Protein AF-A0A4R2ZS84-F1 (afdb_monomer)

Mean predicted aligned error: 4.35 Å

Secondary structure (DSSP, 8-state):
--HHHHHHHHHHTTEEEEEEEEEEEEE-TT----HHHHHHHHHHHHH--SEEEEETTEEEEE-HHHHEEEEE-TT--EEEEEE---HHHHHHHHHH--SEEEEEEEES--HHHHTTSPP-EEEEEEEEEEETTS-EEEEEEEEEETTHHHHHHHHHHHHHHHHHHTSSSSPPPSS-----

Nearest PDB structures (foldseek):
  8h4z-assembly2_D  TM=7.057E-01  e=2.540E-06  Helicobacter pylori NCTC 11637 = CCUG 17874 = ATCC 43504 = JCM 12093
  4ina-assembly1_A  TM=7.120E-01  e=9.378E-06  Wolinella succinogenes
  8h4z-assembly1_B  TM=6.638E-01  e=4.446E-06  Helicobacter pylori NCTC 11637 = CCUG 17874 = ATCC 43504 = JCM 12093
  8h4z-assembly1_A  TM=6.906E-01  e=9.378E-06  Helicobacter pylori NCTC 11637 = CCUG 17874 = ATCC 43504 = JCM 12093
  8deb-assembly1_A  TM=6.558E-01  e=8.281E-06  Bacteroides fragilis

Radius of gyration: 16.7 Å; Cα contacts (8 Å, |Δi|>4): 361; chains: 1; bounding box: 46×46×43 Å

Solvent-accessible surface area (backbone atoms only — not comparable to full-atom values): 9621 Å² total; per-residue (Å²): 111,37,49,66,52,44,52,49,56,59,64,45,67,66,39,67,43,47,47,34,40,41,36,40,37,41,37,13,71,92,56,53,77,54,71,70,45,47,53,50,51,53,50,45,51,71,75,56,54,44,14,48,30,35,49,89,65,42,83,42,71,29,46,60,81,73,22,53,50,68,47,62,50,92,77,57,51,79,40,74,29,32,40,35,69,52,70,54,40,59,52,49,28,68,75,60,63,26,25,26,20,39,34,31,39,29,76,43,86,23,59,46,36,77,74,75,43,65,56,24,24,41,39,35,39,38,39,32,33,27,25,81,84,75,41,86,39,74,51,78,49,73,49,74,33,80,69,14,55,67,47,43,31,50,53,27,48,51,54,50,52,36,46,49,70,25,75,82,49,80,54,55,75,94,80,90,76,70,81,114

Structure (mmCIF, N/CA/C/O backbone):
data_AF-A0A4R2ZS84-F1
#
_entry.id   AF-A0A4R2ZS84-F1
#
loop_
_atom_site.group_PDB
_atom_site.id
_atom_site.type_symbol
_atom_site.label_atom_id
_atom_site.label_alt_id
_atom_site.label_comp_id
_atom_site.label_asym_id
_atom_site.label_entity_id
_atom_site.label_seq_id
_atom_site.pdbx_PDB_ins_code
_atom_site.Cartn_x
_atom_site.Cartn_y
_atom_site.Cartn_z
_atom_site.occupancy
_atom_site.B_iso_or_equiv
_atom_site.auth_seq_id
_atom_site.auth_comp_id
_atom_site.auth_asym_id
_atom_site.auth_atom_id
_atom_site.pdbx_PDB_model_num
ATOM 1 N N . MET A 1 1 ? 7.133 4.319 -0.071 1.00 58.34 1 MET A N 1
ATOM 2 C CA . MET A 1 1 ? 6.627 4.418 1.320 1.00 58.34 1 MET A CA 1
ATOM 3 C C . MET A 1 1 ? 5.964 5.778 1.495 1.00 58.34 1 MET A C 1
ATOM 5 O O . MET A 1 1 ? 6.530 6.755 1.024 1.00 58.34 1 MET A O 1
ATOM 9 N N . GLY A 1 2 ? 4.756 5.835 2.066 1.00 72.12 2 GLY A N 1
ATOM 10 C CA . GLY A 1 2 ? 3.942 7.056 2.204 1.00 72.12 2 GLY A CA 1
ATOM 11 C C . GLY A 1 2 ? 2.737 7.087 1.261 1.00 72.12 2 GLY A C 1
ATOM 12 O O . GLY A 1 2 ? 1.606 6.971 1.721 1.00 72.12 2 GLY A O 1
ATOM 13 N N . ALA A 1 3 ? 2.975 7.140 -0.054 1.00 84.19 3 ALA A N 1
ATOM 14 C CA . ALA A 1 3 ? 1.911 7.277 -1.059 1.00 84.19 3 ALA A CA 1
ATOM 15 C C . ALA A 1 3 ? 0.805 6.206 -0.953 1.00 84.19 3 ALA A C 1
ATOM 17 O O . ALA A 1 3 ? -0.374 6.536 -1.033 1.00 84.19 3 ALA A O 1
ATOM 18 N N . THR A 1 4 ? 1.171 4.942 -0.712 1.00 91.00 4 THR A N 1
ATOM 19 C CA . THR A 1 4 ? 0.217 3.839 -0.512 1.00 91.00 4 THR A CA 1
ATOM 20 C C . THR A 1 4 ? -0.693 4.071 0.688 1.00 91.00 4 THR A C 1
ATOM 22 O O . THR A 1 4 ? -1.916 4.039 0.563 1.00 91.00 4 THR A O 1
ATOM 25 N N . THR A 1 5 ? -0.092 4.295 1.859 1.00 92.44 5 THR A N 1
ATOM 26 C CA . THR A 1 5 ? -0.824 4.426 3.118 1.00 92.44 5 THR A CA 1
ATOM 27 C C . THR A 1 5 ? -1.693 5.679 3.108 1.00 92.44 5 THR A C 1
ATOM 29 O O . THR A 1 5 ? -2.886 5.577 3.372 1.00 92.44 5 THR A O 1
ATOM 32 N N . VAL A 1 6 ? -1.148 6.830 2.703 1.00 92.94 6 VAL A N 1
ATOM 33 C CA . VAL A 1 6 ? -1.906 8.090 2.625 1.00 92.94 6 VAL A CA 1
ATOM 34 C C . VAL A 1 6 ? -3.081 7.967 1.656 1.00 92.94 6 VAL A C 1
ATOM 36 O O . VAL A 1 6 ? -4.201 8.320 2.012 1.00 92.94 6 VAL A O 1
ATOM 39 N N . ALA A 1 7 ? -2.876 7.401 0.461 1.00 94.75 7 ALA A N 1
ATOM 40 C CA . ALA A 1 7 ? -3.972 7.204 -0.488 1.00 94.75 7 ALA A CA 1
ATOM 41 C C . ALA A 1 7 ? -5.035 6.228 0.039 1.00 94.75 7 ALA A C 1
ATOM 43 O O . ALA A 1 7 ? -6.228 6.437 -0.182 1.00 94.75 7 ALA A O 1
ATOM 44 N N . THR A 1 8 ? -4.624 5.183 0.764 1.00 97.00 8 THR A N 1
ATOM 45 C CA . THR A 1 8 ? -5.557 4.242 1.400 1.00 97.00 8 THR A CA 1
ATOM 46 C C . THR A 1 8 ? -6.388 4.934 2.471 1.00 97.00 8 THR A C 1
ATOM 48 O O . THR A 1 8 ? -7.605 4.766 2.484 1.00 97.00 8 THR A O 1
ATOM 51 N N . LEU A 1 9 ? -5.764 5.748 3.326 1.00 96.62 9 LEU A N 1
ATOM 52 C CA . LEU A 1 9 ? -6.453 6.521 4.360 1.00 96.62 9 LEU A CA 1
ATOM 53 C C . LEU A 1 9 ? -7.368 7.599 3.767 1.00 96.62 9 LEU A C 1
ATOM 55 O O . LEU A 1 9 ? -8.445 7.850 4.301 1.00 96.62 9 LEU A O 1
ATOM 59 N N . GLU A 1 10 ? -7.008 8.189 2.629 1.00 96.38 10 GLU A N 1
ATOM 60 C CA . GLU A 1 10 ? -7.908 9.092 1.909 1.00 96.38 10 GLU A CA 1
ATOM 61 C C . GLU A 1 10 ? -9.156 8.348 1.414 1.00 96.38 10 GLU A C 1
ATOM 63 O O . GLU A 1 10 ? -10.283 8.783 1.654 1.00 96.38 10 GLU A O 1
ATOM 68 N N . CYS A 1 11 ? -8.973 7.180 0.792 1.00 97.62 11 CYS A N 1
ATOM 69 C CA . CYS A 1 11 ? -10.082 6.335 0.339 1.00 97.62 11 CYS A CA 1
ATOM 70 C C . CYS A 1 11 ? -10.931 5.818 1.515 1.00 97.62 11 CYS A C 1
ATOM 72 O O . CYS A 1 11 ? -12.143 5.634 1.378 1.00 97.62 11 CYS A O 1
ATOM 74 N N . ALA A 1 12 ? -10.311 5.622 2.680 1.00 97.56 12 ALA A N 1
ATOM 75 C CA . ALA A 1 12 ? -10.958 5.158 3.899 1.00 97.56 12 ALA A CA 1
ATOM 76 C C . ALA A 1 12 ? -12.010 6.137 4.444 1.00 97.56 12 ALA A C 1
ATOM 78 O O . ALA A 1 12 ? -12.964 5.699 5.084 1.00 97.56 12 ALA A O 1
ATOM 79 N N . LYS A 1 13 ? -11.913 7.440 4.145 1.00 97.31 13 LYS A N 1
ATOM 80 C CA . LYS A 1 13 ? -12.852 8.467 4.642 1.00 97.31 13 LYS A CA 1
ATOM 81 C C . LYS A 1 13 ? -14.309 8.236 4.226 1.00 97.31 13 LYS A C 1
ATOM 83 O O . LYS A 1 13 ? -15.221 8.726 4.890 1.00 97.31 13 LYS A O 1
ATOM 88 N N . ALA A 1 14 ? -14.550 7.491 3.145 1.00 97.25 14 ALA A N 1
ATOM 89 C CA . ALA A 1 14 ? -15.899 7.133 2.697 1.00 97.25 14 ALA A CA 1
ATOM 90 C C . ALA A 1 14 ? -16.610 6.117 3.620 1.00 97.25 14 ALA A C 1
ATOM 92 O O . ALA A 1 14 ? -17.822 5.913 3.501 1.00 97.25 14 ALA A O 1
ATOM 93 N N . PHE A 1 15 ? -15.868 5.478 4.525 1.00 98.44 15 PHE A N 1
ATOM 94 C CA . PHE A 1 15 ? -16.341 4.410 5.394 1.00 98.44 15 PHE A CA 1
ATOM 95 C C . PHE A 1 15 ? -16.533 4.924 6.824 1.00 98.44 15 PHE A C 1
ATOM 97 O O . PHE A 1 15 ? -15.711 5.673 7.346 1.00 98.44 15 PHE A O 1
ATOM 104 N N . SER A 1 16 ? -17.608 4.486 7.477 1.00 98.06 16 SER A N 1
ATOM 105 C CA . SER A 1 16 ? -17.787 4.641 8.927 1.00 98.06 16 SER A CA 1
ATOM 106 C C . SER A 1 16 ? -17.032 3.565 9.707 1.00 98.06 16 SER A C 1
ATOM 108 O O . SER A 1 16 ? -16.597 3.794 10.833 1.00 98.06 16 SER A O 1
ATOM 110 N N . ARG A 1 17 ? -16.856 2.389 9.095 1.00 98.12 17 ARG A N 1
ATOM 111 C CA . ARG A 1 17 ? -16.026 1.286 9.584 1.00 98.12 17 ARG A CA 1
ATOM 112 C C . ARG A 1 17 ? -15.420 0.549 8.401 1.00 98.12 17 ARG A C 1
ATOM 114 O O . ARG A 1 17 ? -16.130 0.226 7.449 1.00 98.12 17 ARG A O 1
ATOM 121 N N . ILE A 1 18 ? -14.138 0.218 8.491 1.00 98.38 18 ILE A N 1
ATOM 122 C CA . ILE A 1 18 ? -13.462 -0.641 7.517 1.00 98.38 18 ILE A CA 1
ATOM 123 C C . ILE A 1 18 ? -13.233 -2.005 8.145 1.00 98.38 18 ILE A C 1
ATOM 125 O O . ILE A 1 18 ? -12.697 -2.115 9.243 1.00 98.38 18 ILE A O 1
ATOM 129 N N . ASP A 1 19 ? -13.625 -3.053 7.429 1.00 98.38 19 ASP A N 1
ATOM 130 C CA . ASP A 1 19 ? -13.399 -4.429 7.861 1.00 98.38 19 ASP A CA 1
ATOM 131 C C . ASP A 1 19 ? -12.210 -5.056 7.122 1.00 98.38 19 ASP A C 1
ATOM 133 O O . ASP A 1 19 ? -11.561 -5.964 7.648 1.00 98.38 19 ASP A O 1
ATOM 137 N N . THR A 1 20 ? -11.948 -4.615 5.887 1.00 98.69 20 THR A N 1
ATOM 138 C CA . THR A 1 20 ? -10.936 -5.198 5.003 1.00 98.69 20 THR A CA 1
ATOM 139 C C . THR A 1 20 ? -10.213 -4.140 4.181 1.00 98.69 20 THR A C 1
ATOM 141 O O . THR A 1 20 ? -10.853 -3.278 3.580 1.00 98.69 20 THR A O 1
ATOM 144 N N . ILE A 1 21 ? -8.889 -4.261 4.123 1.00 98.69 21 ILE A N 1
ATOM 145 C CA . ILE A 1 21 ? -7.987 -3.498 3.263 1.00 98.69 21 ILE A CA 1
ATOM 146 C C . ILE A 1 21 ? -7.068 -4.497 2.557 1.00 98.69 21 ILE A C 1
ATOM 148 O O . ILE A 1 21 ? -6.296 -5.206 3.204 1.00 98.69 21 ILE A O 1
ATOM 152 N N . VAL A 1 22 ? -7.133 -4.540 1.231 1.00 98.44 22 VAL A N 1
ATOM 153 C CA . VAL A 1 22 ? -6.202 -5.301 0.394 1.00 98.44 22 VAL A CA 1
ATOM 154 C C . VAL A 1 22 ? -5.462 -4.320 -0.500 1.00 98.44 22 VAL A C 1
ATOM 156 O O . VAL A 1 22 ? -6.068 -3.587 -1.282 1.00 98.44 22 VAL A O 1
ATOM 159 N N . ILE A 1 23 ? -4.139 -4.307 -0.378 1.00 98.19 23 ILE A N 1
ATOM 160 C CA . ILE A 1 23 ? -3.258 -3.526 -1.242 1.00 98.19 23 ILE A CA 1
ATOM 161 C C . ILE A 1 23 ? -2.579 -4.479 -2.208 1.00 98.19 23 ILE A C 1
ATOM 163 O O . ILE A 1 23 ? -1.947 -5.442 -1.781 1.00 98.19 23 ILE A O 1
ATOM 167 N N . ASN A 1 24 ? -2.662 -4.191 -3.501 1.00 97.69 24 ASN A N 1
ATOM 168 C CA . ASN A 1 24 ? -1.974 -4.959 -4.527 1.00 97.69 24 ASN A CA 1
ATOM 169 C C . ASN A 1 24 ? -1.058 -4.041 -5.339 1.00 97.69 24 ASN A C 1
ATOM 171 O O . ASN A 1 24 ? -1.536 -3.170 -6.065 1.00 97.69 24 ASN A O 1
ATOM 175 N N . ALA A 1 25 ? 0.252 -4.234 -5.219 1.00 95.56 25 ALA A N 1
ATOM 176 C CA . ALA A 1 25 ? 1.244 -3.496 -5.986 1.00 95.56 25 ALA A CA 1
ATOM 177 C C . ALA A 1 25 ? 1.679 -4.298 -7.220 1.00 95.56 25 ALA A C 1
ATOM 179 O O . ALA A 1 25 ? 2.166 -5.422 -7.099 1.00 95.56 25 ALA A O 1
ATOM 180 N N . LEU A 1 26 ? 1.530 -3.710 -8.405 1.00 95.06 26 LEU A N 1
ATOM 181 C CA . LEU A 1 26 ? 2.154 -4.177 -9.638 1.00 95.06 26 LEU A CA 1
ATOM 182 C C . LEU A 1 26 ? 3.365 -3.293 -9.926 1.00 95.06 26 LEU A C 1
ATOM 184 O O . LEU A 1 26 ? 3.210 -2.111 -10.241 1.00 95.06 26 LEU A O 1
ATOM 188 N N . VAL A 1 27 ? 4.553 -3.878 -9.830 1.00 92.25 27 VAL A N 1
ATOM 189 C CA . VAL A 1 27 ? 5.809 -3.245 -10.231 1.00 92.25 27 VAL A CA 1
ATOM 190 C C . VAL A 1 27 ? 6.149 -3.720 -11.635 1.00 92.25 27 VAL A C 1
ATOM 192 O O . VAL A 1 27 ? 6.173 -4.921 -11.910 1.00 92.25 27 VAL A O 1
ATOM 195 N N . ASP A 1 28 ? 6.391 -2.779 -12.537 1.00 93.62 28 ASP A N 1
ATOM 196 C CA . ASP A 1 28 ? 6.815 -3.120 -13.886 1.00 93.62 28 ASP A CA 1
ATOM 197 C C . ASP A 1 28 ? 8.215 -3.751 -13.883 1.00 93.62 28 ASP A C 1
ATOM 199 O O . ASP A 1 28 ? 9.089 -3.359 -13.113 1.00 93.62 28 ASP A O 1
ATOM 203 N N . GLU A 1 29 ? 8.446 -4.745 -14.740 1.00 90.56 29 GLU A N 1
ATOM 204 C CA . GLU A 1 29 ? 9.737 -5.454 -14.810 1.00 90.56 29 GLU A CA 1
ATOM 205 C C . GLU A 1 29 ? 10.907 -4.525 -15.166 1.00 90.56 29 GLU A C 1
ATOM 207 O O . GLU A 1 29 ? 12.044 -4.773 -14.773 1.00 90.56 29 GLU A O 1
ATOM 212 N N . GLU A 1 30 ? 10.636 -3.426 -15.875 1.00 90.31 30 GLU A N 1
ATOM 213 C CA . GLU A 1 30 ? 11.631 -2.402 -16.199 1.00 90.31 30 GLU A CA 1
ATOM 214 C C . GLU A 1 30 ? 11.758 -1.349 -15.074 1.00 90.31 30 GLU A C 1
ATOM 216 O O . GLU A 1 30 ? 12.503 -0.371 -15.192 1.00 90.31 30 GLU A O 1
ATOM 221 N N . ASP A 1 31 ? 11.049 -1.529 -13.954 1.00 84.06 31 ASP A N 1
ATOM 222 C CA . ASP A 1 31 ? 10.973 -0.632 -12.793 1.00 84.06 31 ASP A CA 1
ATOM 223 C C . ASP A 1 31 ? 11.653 -1.161 -11.523 1.00 84.06 31 ASP A C 1
ATOM 225 O O . ASP A 1 31 ? 11.307 -0.783 -10.408 1.00 84.06 31 ASP A O 1
ATOM 229 N N . GLY A 1 32 ? 12.682 -1.996 -11.679 1.00 69.88 32 GLY A N 1
ATOM 230 C CA . GLY A 1 32 ? 13.354 -2.689 -10.571 1.00 69.88 32 GLY A CA 1
ATOM 231 C C . GLY A 1 32 ? 14.230 -1.847 -9.627 1.00 69.88 32 GLY A C 1
ATOM 232 O O . GLY A 1 32 ? 14.959 -2.426 -8.834 1.00 69.88 32 GLY A O 1
ATOM 233 N N . GLY A 1 33 ? 14.228 -0.509 -9.699 1.00 72.00 33 GLY A N 1
ATOM 234 C CA . GLY A 1 33 ? 14.944 0.345 -8.730 1.00 72.00 33 GLY A CA 1
ATOM 235 C C . GLY A 1 33 ? 16.484 0.258 -8.735 1.00 72.00 33 GLY A C 1
ATOM 236 O O . GLY A 1 33 ? 17.131 0.812 -7.849 1.00 72.00 33 GLY A O 1
ATOM 237 N N . GLY A 1 34 ? 17.083 -0.391 -9.740 1.00 76.44 34 GLY A N 1
ATOM 238 C CA . GLY A 1 34 ? 18.534 -0.547 -9.889 1.00 76.44 34 GLY A CA 1
ATOM 239 C C . GLY A 1 34 ? 19.127 -1.750 -9.129 1.00 76.44 34 GLY A C 1
ATOM 240 O O . GLY A 1 34 ? 18.410 -2.466 -8.433 1.00 76.44 34 GLY A O 1
ATOM 241 N N . PRO A 1 35 ? 20.447 -1.999 -9.249 1.00 74.75 35 PRO A N 1
ATOM 242 C CA . PRO A 1 35 ? 21.071 -3.245 -8.783 1.00 74.75 35 PRO A CA 1
ATOM 243 C C . PRO A 1 35 ? 20.943 -3.497 -7.275 1.00 74.75 35 PRO A C 1
ATOM 245 O O . PRO A 1 35 ? 20.706 -4.626 -6.860 1.00 74.75 35 PRO A O 1
ATOM 248 N N . ALA A 1 36 ? 21.047 -2.444 -6.460 1.00 79.19 36 ALA A N 1
ATOM 249 C CA . ALA A 1 36 ? 20.938 -2.561 -5.006 1.00 79.19 36 ALA A CA 1
ATOM 250 C C . ALA A 1 36 ? 19.527 -2.971 -4.556 1.00 79.19 36 ALA A C 1
ATOM 252 O O . ALA A 1 36 ? 19.379 -3.759 -3.626 1.00 79.19 36 ALA A O 1
ATOM 253 N N . VAL A 1 37 ? 18.489 -2.466 -5.233 1.00 77.50 37 VAL A N 1
ATOM 254 C CA . VAL A 1 37 ? 17.097 -2.836 -4.946 1.00 77.50 37 VAL A CA 1
ATOM 255 C C . VAL A 1 37 ? 16.848 -4.290 -5.331 1.00 77.50 37 VAL A C 1
ATOM 257 O O . VAL A 1 37 ? 16.236 -5.021 -4.559 1.00 77.50 37 VAL A O 1
ATOM 260 N N . ALA A 1 38 ? 17.368 -4.731 -6.479 1.00 72.31 38 ALA A N 1
ATOM 261 C CA . ALA A 1 38 ? 17.251 -6.120 -6.910 1.00 72.31 38 ALA A CA 1
ATOM 262 C C . ALA A 1 38 ? 17.904 -7.094 -5.911 1.00 72.31 38 ALA A C 1
ATOM 264 O O . ALA A 1 38 ? 17.278 -8.074 -5.507 1.00 72.31 38 ALA A O 1
ATOM 265 N N . GLU A 1 39 ? 19.131 -6.800 -5.467 1.00 73.50 39 GLU A N 1
ATOM 266 C CA . GLU A 1 39 ? 19.850 -7.639 -4.503 1.00 73.50 39 GLU A CA 1
ATOM 267 C C . GLU A 1 39 ? 19.142 -7.689 -3.141 1.00 73.50 39 GLU A C 1
ATOM 269 O O . GLU A 1 39 ? 18.996 -8.764 -2.551 1.00 73.50 39 GLU A O 1
ATOM 274 N 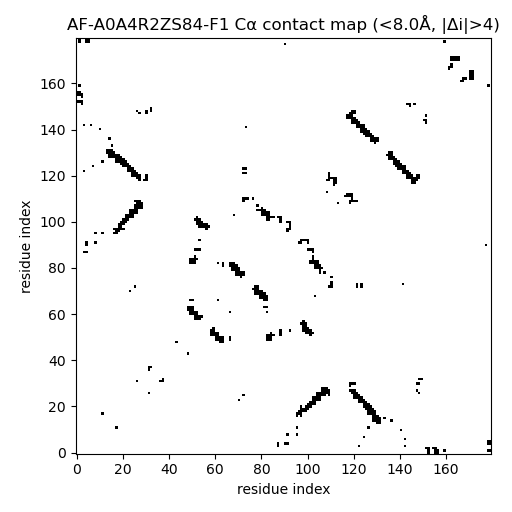N . ASP A 1 40 ? 18.643 -6.550 -2.651 1.00 75.88 40 ASP A N 1
ATOM 275 C CA . ASP A 1 40 ? 17.928 -6.507 -1.376 1.00 75.88 40 ASP A CA 1
ATOM 276 C C . ASP A 1 40 ? 16.583 -7.242 -1.455 1.00 75.88 40 ASP A C 1
ATOM 278 O O . ASP A 1 40 ? 16.240 -7.995 -0.543 1.00 75.88 40 ASP A O 1
ATOM 282 N N . PHE A 1 41 ? 15.858 -7.121 -2.571 1.00 74.62 41 PHE A N 1
ATOM 283 C CA . PHE A 1 41 ? 14.602 -7.839 -2.783 1.00 74.62 41 PHE A CA 1
ATOM 284 C C . PHE A 1 41 ? 14.819 -9.356 -2.834 1.00 74.62 41 PHE A C 1
ATOM 286 O O . PHE A 1 41 ? 14.085 -10.112 -2.193 1.00 74.62 41 PHE A O 1
ATOM 293 N N . GLU A 1 42 ? 15.863 -9.824 -3.525 1.00 70.44 42 GLU A N 1
ATOM 294 C CA . GLU A 1 42 ? 16.252 -11.237 -3.495 1.00 70.44 42 GLU A CA 1
ATOM 295 C C . GLU A 1 42 ? 16.607 -11.709 -2.084 1.00 70.44 42 GLU A C 1
ATOM 297 O O . GLU A 1 42 ? 16.183 -12.789 -1.659 1.00 70.44 42 GLU A O 1
ATOM 302 N N . ARG A 1 43 ? 17.396 -10.921 -1.349 1.00 71.75 43 ARG A N 1
ATOM 303 C CA . ARG A 1 43 ? 17.820 -11.251 0.013 1.00 71.75 43 ARG A CA 1
ATOM 304 C C . ARG A 1 43 ? 16.626 -11.340 0.960 1.00 71.75 43 ARG A C 1
ATOM 306 O O . ARG A 1 43 ? 16.522 -12.309 1.714 1.00 71.75 43 ARG A O 1
ATOM 313 N N . LEU A 1 44 ? 15.718 -10.368 0.907 1.00 68.12 44 LEU A N 1
ATOM 314 C CA . LEU A 1 44 ? 14.506 -10.329 1.724 1.00 68.12 44 LEU A CA 1
ATOM 315 C C . LEU A 1 44 ? 13.586 -11.509 1.410 1.00 68.12 44 LEU A C 1
ATOM 317 O O . LEU A 1 44 ? 13.146 -12.187 2.336 1.00 68.12 44 LEU A O 1
ATOM 321 N N . ASN A 1 45 ? 13.382 -11.828 0.130 1.00 68.50 45 ASN A N 1
ATOM 322 C CA . ASN A 1 45 ? 12.577 -12.983 -0.272 1.00 68.50 45 ASN A CA 1
ATOM 323 C C . ASN A 1 45 ? 13.166 -14.317 0.211 1.00 68.50 45 ASN A C 1
ATOM 325 O O . ASN A 1 45 ? 12.412 -15.232 0.537 1.00 68.50 45 ASN A O 1
ATOM 329 N N . LYS A 1 46 ? 14.499 -14.443 0.296 1.00 69.44 46 LYS A N 1
ATOM 330 C CA . LYS A 1 46 ? 15.160 -15.644 0.841 1.00 69.44 46 LYS A CA 1
ATOM 331 C C . LYS A 1 46 ? 15.024 -15.747 2.364 1.00 69.44 46 LYS A C 1
ATOM 333 O O . LYS A 1 46 ? 14.848 -16.847 2.879 1.00 69.44 46 LYS A O 1
ATOM 338 N N . MET A 1 47 ? 15.118 -14.627 3.081 1.00 65.19 47 MET A N 1
ATOM 339 C CA . MET A 1 47 ? 15.193 -14.608 4.551 1.00 65.19 47 MET A CA 1
ATOM 340 C C . MET A 1 47 ? 13.826 -14.527 5.243 1.00 65.19 47 MET A C 1
ATOM 342 O O . MET A 1 47 ? 13.656 -15.076 6.330 1.00 65.19 47 MET A O 1
ATOM 346 N N . LEU A 1 48 ? 12.852 -13.849 4.636 1.00 66.56 48 LEU A N 1
ATOM 347 C CA . LEU A 1 48 ? 11.517 -13.602 5.190 1.00 66.56 48 LEU A CA 1
ATOM 348 C C . LEU A 1 48 ? 10.441 -13.948 4.150 1.00 66.56 48 LEU A C 1
ATOM 350 O O . LEU A 1 48 ? 9.686 -13.079 3.720 1.00 66.56 48 LEU A O 1
ATOM 354 N N . PRO A 1 49 ? 10.330 -15.226 3.745 1.00 71.81 49 PRO A N 1
ATOM 355 C CA . PRO A 1 49 ? 9.430 -15.625 2.665 1.00 71.81 49 PRO A CA 1
ATOM 356 C C . PRO A 1 49 ? 7.946 -15.562 3.066 1.00 71.81 49 PRO A C 1
ATOM 358 O O . PRO A 1 49 ? 7.070 -15.752 2.227 1.00 71.81 49 PRO A O 1
ATOM 361 N N . SER A 1 50 ? 7.648 -15.350 4.354 1.00 86.38 50 SER A N 1
ATOM 362 C CA . SER A 1 50 ? 6.274 -15.262 4.846 1.00 86.38 50 SER A CA 1
ATOM 363 C C . SER A 1 50 ? 5.782 -13.818 4.890 1.00 86.38 50 SER A C 1
ATOM 365 O O . SER A 1 50 ? 6.476 -12.927 5.380 1.00 86.38 50 SER A O 1
ATOM 367 N N . ALA A 1 51 ? 4.551 -13.604 4.432 1.00 91.50 51 ALA A N 1
ATOM 368 C CA . ALA A 1 51 ? 3.917 -12.294 4.395 1.00 91.50 51 ALA A CA 1
ATOM 369 C C . ALA A 1 51 ? 3.140 -12.015 5.687 1.00 91.50 51 ALA A C 1
ATOM 371 O O . ALA A 1 51 ? 2.216 -12.761 6.025 1.00 91.50 51 ALA A O 1
ATOM 372 N N . LEU A 1 52 ? 3.482 -10.935 6.390 1.00 93.94 52 LEU A N 1
ATOM 373 C CA . LEU A 1 52 ? 2.720 -10.457 7.540 1.00 93.94 52 LEU A CA 1
ATOM 374 C C . LEU A 1 52 ? 1.351 -9.944 7.084 1.00 93.94 52 LEU A C 1
ATOM 376 O O . LEU A 1 52 ? 1.231 -9.209 6.103 1.00 93.94 52 LEU A O 1
ATOM 380 N N . SER A 1 53 ? 0.294 -10.334 7.786 1.00 95.06 53 SER A N 1
ATOM 381 C CA . SER A 1 53 ? -1.069 -9.860 7.535 1.00 95.06 53 SER A CA 1
ATOM 382 C C . SER A 1 53 ? -1.874 -9.860 8.831 1.00 95.06 53 SER A C 1
ATOM 384 O O . SER A 1 53 ? -1.592 -10.644 9.739 1.00 95.06 53 SER A O 1
ATOM 386 N N . SER A 1 54 ? -2.885 -9.000 8.909 1.00 96.25 54 SER A N 1
ATOM 387 C CA . SER A 1 54 ? -3.928 -9.080 9.935 1.00 96.25 54 SER A CA 1
ATOM 388 C C . SER A 1 54 ? -5.115 -9.840 9.346 1.00 96.25 54 SER A C 1
ATOM 390 O O . SER A 1 54 ? -5.555 -9.506 8.244 1.00 96.25 54 SER A O 1
ATOM 392 N N . ARG A 1 55 ? -5.601 -10.884 10.023 1.00 95.56 55 ARG A N 1
ATOM 393 C CA . ARG A 1 55 ? -6.806 -11.639 9.643 1.00 95.56 55 ARG A CA 1
ATOM 394 C C . ARG A 1 55 ? -7.686 -11.862 10.855 1.00 95.56 55 ARG A C 1
ATOM 396 O O . ARG A 1 55 ? -7.214 -12.366 11.869 1.00 95.56 55 ARG A O 1
ATOM 403 N N . ASP A 1 56 ? -8.950 -11.469 10.750 1.00 95.38 56 ASP A N 1
ATOM 404 C CA . ASP A 1 56 ? -9.914 -11.487 11.855 1.00 95.38 56 ASP A CA 1
ATOM 405 C C . ASP A 1 56 ? -9.386 -10.818 13.143 1.00 95.38 56 ASP A C 1
ATOM 407 O O . ASP A 1 56 ? -9.764 -11.172 14.259 1.00 95.38 56 ASP A O 1
ATOM 411 N N . GLY A 1 57 ? -8.508 -9.819 12.992 1.00 93.19 57 GLY A N 1
ATOM 412 C CA . GLY A 1 57 ? -7.847 -9.104 14.086 1.00 93.19 57 GLY A CA 1
ATOM 413 C C . GLY A 1 57 ? -6.619 -9.811 14.673 1.00 93.19 57 GLY A C 1
ATOM 414 O O . GLY A 1 57 ? -5.994 -9.266 15.581 1.00 93.19 57 GLY A O 1
ATOM 415 N N . ALA A 1 58 ? -6.250 -10.992 14.174 1.00 96.06 58 ALA A N 1
ATOM 416 C CA . ALA A 1 58 ? -5.041 -11.706 14.566 1.00 96.06 58 ALA A CA 1
ATOM 417 C C . ALA A 1 58 ? -3.894 -11.458 13.577 1.00 96.06 58 ALA A C 1
ATOM 419 O O . ALA A 1 58 ? -4.067 -11.518 12.358 1.00 96.06 58 ALA A O 1
ATOM 420 N N . TRP A 1 59 ? -2.692 -11.243 14.111 1.00 96.06 59 TRP A N 1
ATOM 421 C CA . TRP A 1 59 ? -1.471 -11.152 13.315 1.00 96.06 59 TRP A CA 1
ATOM 422 C C . TRP A 1 59 ? -1.007 -12.540 12.893 1.00 96.06 59 TRP A C 1
ATOM 424 O O . TRP A 1 59 ? -0.758 -13.403 13.737 1.00 96.06 59 TRP A O 1
ATOM 434 N N . ILE A 1 60 ? -0.867 -12.749 11.587 1.00 94.50 60 ILE A N 1
ATOM 435 C CA . ILE A 1 60 ? -0.420 -14.018 11.019 1.00 94.50 60 ILE A CA 1
ATOM 436 C C . ILE A 1 60 ? 0.728 -13.816 10.035 1.00 94.50 60 ILE A C 1
ATOM 438 O O . ILE A 1 60 ? 0.813 -12.808 9.334 1.00 94.50 60 ILE A O 1
ATOM 442 N N . TRP A 1 61 ? 1.571 -14.838 9.937 1.00 93.81 61 TRP A N 1
ATOM 443 C CA . TRP A 1 61 ? 2.558 -14.977 8.875 1.00 93.81 61 TRP A CA 1
ATOM 444 C C . TRP A 1 61 ? 2.020 -15.967 7.842 1.00 93.81 61 TRP A C 1
ATOM 446 O O . TRP A 1 61 ? 1.826 -17.148 8.140 1.00 93.81 61 TRP A O 1
ATOM 456 N N . ARG A 1 62 ? 1.732 -15.489 6.630 1.00 92.81 62 ARG A N 1
ATOM 457 C CA . ARG A 1 62 ? 1.293 -16.330 5.511 1.00 92.81 62 ARG A CA 1
ATOM 458 C C . ARG A 1 62 ? 2.527 -16.936 4.852 1.00 92.81 62 ARG A C 1
ATOM 460 O O . ARG A 1 62 ? 3.329 -16.198 4.290 1.00 92.81 62 ARG A O 1
ATOM 467 N N . SER A 1 63 ? 2.680 -18.257 4.920 1.00 91.06 63 SER A N 1
ATOM 468 C CA . SER A 1 63 ? 3.728 -18.981 4.191 1.00 91.06 63 SER A CA 1
ATOM 469 C C . SER A 1 63 ? 3.597 -18.761 2.674 1.00 91.06 63 SER A C 1
ATOM 471 O O . SER A 1 63 ? 2.504 -18.421 2.216 1.00 91.06 63 SER A O 1
ATOM 473 N N . PRO A 1 64 ? 4.658 -18.964 1.871 1.00 87.12 64 PRO A N 1
ATOM 474 C CA . PRO A 1 64 ? 4.632 -18.687 0.431 1.00 87.12 64 PRO A CA 1
ATOM 475 C C . PRO A 1 64 ? 3.449 -19.300 -0.319 1.00 87.12 64 PRO A C 1
ATOM 477 O O . PRO A 1 64 ? 2.852 -18.650 -1.166 1.00 87.12 64 PRO A O 1
ATOM 480 N N . ASP A 1 65 ? 3.073 -20.534 0.009 1.00 88.94 65 ASP A N 1
ATOM 481 C CA . ASP A 1 65 ? 1.916 -21.231 -0.553 1.00 88.94 65 ASP A CA 1
ATOM 482 C C . ASP A 1 65 ? 0.586 -20.556 -0.186 1.00 88.94 65 ASP A C 1
ATOM 484 O O . ASP A 1 65 ? -0.278 -20.399 -1.045 1.00 88.94 65 ASP A O 1
ATOM 488 N N . LYS A 1 66 ? 0.443 -20.095 1.061 1.00 91.19 66 LYS A N 1
ATOM 489 C CA . LYS A 1 66 ? -0.755 -19.403 1.570 1.00 91.19 66 LYS A CA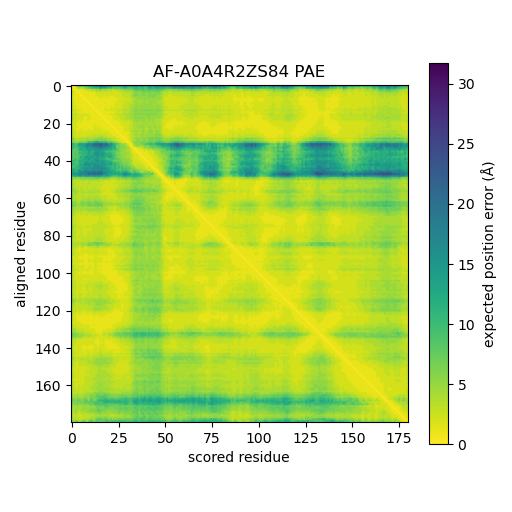 1
ATOM 490 C C . LYS A 1 66 ? -0.817 -17.926 1.190 1.00 91.19 66 LYS A C 1
ATOM 492 O O . LYS A 1 66 ? -1.870 -17.307 1.335 1.00 91.19 66 LYS A O 1
ATOM 497 N N . ALA A 1 67 ? 0.311 -17.354 0.783 1.00 91.62 67 ALA A N 1
ATOM 498 C CA . ALA A 1 67 ? 0.442 -15.969 0.362 1.00 91.62 67 ALA A CA 1
ATOM 499 C C . ALA A 1 67 ? 0.223 -15.791 -1.149 1.00 91.62 67 ALA A C 1
ATOM 501 O O . ALA A 1 67 ? 0.088 -14.653 -1.594 1.00 91.62 67 ALA A O 1
ATOM 502 N N . ARG A 1 68 ? 0.192 -16.880 -1.935 1.00 94.81 68 ARG A N 1
ATOM 503 C CA . ARG A 1 68 ? -0.147 -16.840 -3.365 1.00 94.81 68 ARG A CA 1
ATOM 504 C C . ARG A 1 68 ? -1.561 -16.321 -3.565 1.00 94.81 68 ARG A C 1
ATOM 506 O O . ARG A 1 68 ? -2.496 -16.756 -2.896 1.00 94.81 68 ARG A O 1
ATOM 513 N N . THR A 1 69 ? -1.704 -15.405 -4.508 1.00 96.81 69 THR A N 1
ATOM 514 C CA . THR A 1 69 ? -2.976 -14.781 -4.852 1.00 96.81 69 THR A CA 1
ATOM 515 C C . THR A 1 69 ? -2.917 -14.242 -6.277 1.00 96.81 69 THR A C 1
ATOM 517 O O . THR A 1 69 ? -1.884 -14.308 -6.937 1.00 96.81 69 THR A O 1
ATOM 520 N N . SER A 1 70 ? -4.020 -13.675 -6.747 1.00 97.88 70 SER A N 1
ATOM 521 C CA . SER A 1 70 ? -4.042 -12.884 -7.969 1.00 97.88 70 SER A CA 1
ATOM 522 C C . SER A 1 70 ? -4.894 -11.638 -7.772 1.00 97.88 70 SER A C 1
ATOM 524 O O . SER A 1 70 ? -5.781 -11.601 -6.917 1.00 97.88 70 SER A O 1
ATOM 526 N N . PHE A 1 71 ? -4.636 -10.604 -8.564 1.00 98.31 71 PHE A N 1
ATOM 527 C CA . PHE A 1 71 ? -5.447 -9.390 -8.572 1.00 98.31 71 PHE A CA 1
ATOM 528 C C . PHE A 1 71 ? -5.594 -8.839 -9.986 1.00 98.31 71 PHE A C 1
ATOM 530 O O . PHE A 1 71 ? -4.916 -9.263 -10.920 1.00 98.31 71 PHE A O 1
ATOM 537 N N . ARG A 1 72 ? -6.508 -7.883 -10.161 1.00 98.50 72 ARG A N 1
ATOM 538 C CA . ARG A 1 72 ? -6.692 -7.190 -11.441 1.00 98.50 72 ARG A CA 1
ATOM 539 C C . ARG A 1 72 ? -5.884 -5.898 -11.458 1.00 98.50 72 ARG A C 1
ATOM 541 O O . ARG A 1 72 ? -6.084 -5.069 -10.573 1.00 98.50 72 ARG A O 1
ATOM 548 N N . ALA A 1 73 ? -5.057 -5.699 -12.481 1.00 98.06 73 ALA A N 1
ATOM 549 C CA . ALA A 1 73 ? -4.369 -4.435 -12.765 1.00 98.06 73 ALA A CA 1
ATOM 550 C C . ALA A 1 73 ? -5.355 -3.319 -13.188 1.00 98.06 73 ALA A C 1
ATOM 552 O O . ALA A 1 73 ? -6.573 -3.540 -13.257 1.00 98.06 73 ALA A O 1
ATOM 553 N N . ILE A 1 74 ? -4.871 -2.103 -13.466 1.00 97.81 74 ILE A N 1
ATOM 554 C CA . ILE A 1 74 ? -5.701 -0.976 -13.944 1.00 97.81 74 ILE A CA 1
ATOM 555 C C . ILE A 1 74 ? -6.463 -1.350 -15.223 1.00 97.81 74 ILE A C 1
ATOM 557 O O . ILE A 1 74 ? -7.665 -1.097 -15.314 1.00 97.81 74 ILE A O 1
ATOM 561 N N . ASP A 1 75 ? -5.807 -2.015 -16.173 1.00 97.12 75 ASP A N 1
ATOM 562 C CA . ASP A 1 75 ? -6.419 -2.501 -17.420 1.00 97.12 75 ASP A CA 1
ATOM 563 C C . ASP A 1 75 ? -7.264 -3.782 -17.261 1.00 97.12 75 ASP A C 1
ATOM 565 O O . ASP A 1 75 ? -7.751 -4.334 -18.247 1.00 97.12 75 ASP A O 1
ATOM 569 N N . ARG A 1 76 ? -7.478 -4.239 -16.019 1.00 97.50 76 ARG A N 1
ATOM 570 C CA . ARG A 1 76 ? -8.207 -5.459 -15.629 1.00 97.50 76 ARG A CA 1
ATOM 571 C C . ARG A 1 76 ? -7.519 -6.786 -15.957 1.00 97.50 76 ARG A C 1
ATOM 573 O O . ARG A 1 76 ? -8.125 -7.828 -15.673 1.00 97.50 76 ARG A O 1
ATOM 580 N N . THR A 1 77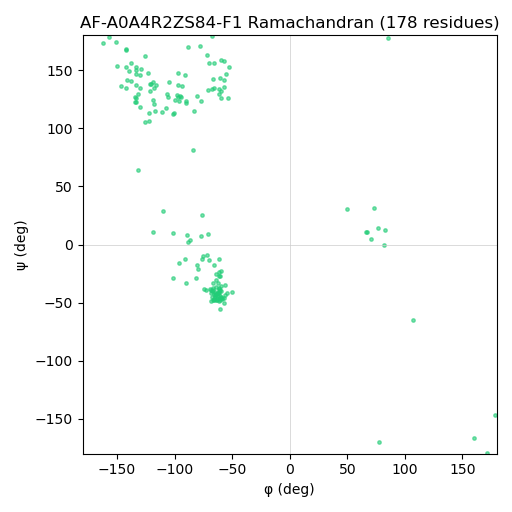 ? -6.290 -6.769 -16.473 1.00 98.19 77 THR A N 1
ATOM 581 C CA . THR A 1 77 ? -5.462 -7.974 -16.627 1.00 98.19 77 THR A CA 1
ATOM 582 C C . THR A 1 77 ? -5.283 -8.647 -15.270 1.00 98.19 77 THR A C 1
ATOM 584 O O . THR A 1 77 ? -5.050 -7.968 -14.270 1.00 98.19 77 THR A O 1
ATOM 587 N N . VAL A 1 78 ? -5.428 -9.973 -15.226 1.00 98.38 78 VAL A N 1
ATOM 588 C CA . VAL A 1 78 ? -5.201 -10.764 -14.010 1.00 98.38 78 VAL A CA 1
ATOM 589 C C . VAL A 1 78 ? -3.703 -10.986 -13.839 1.00 98.38 78 VAL A C 1
ATOM 591 O O . VAL A 1 78 ? -3.034 -11.420 -14.774 1.00 98.38 78 VAL A O 1
ATOM 594 N N . ILE A 1 79 ? -3.197 -10.664 -12.654 1.00 98.12 79 ILE A N 1
ATOM 595 C CA . ILE A 1 79 ? -1.785 -10.715 -12.293 1.00 98.12 79 ILE A CA 1
ATOM 596 C C . ILE A 1 79 ? -1.613 -11.704 -11.153 1.00 98.12 79 ILE A C 1
ATOM 598 O O . ILE A 1 79 ? -2.239 -11.543 -10.107 1.00 98.12 79 ILE A O 1
ATOM 602 N N . GLU A 1 80 ? -0.749 -12.695 -11.354 1.00 97.88 80 GLU A N 1
ATOM 603 C CA . GLU A 1 80 ? -0.300 -13.586 -10.287 1.00 97.88 80 GLU A CA 1
ATOM 604 C C . GLU A 1 80 ? 0.621 -12.828 -9.334 1.00 97.88 80 GLU A C 1
ATOM 606 O O . GLU A 1 80 ? 1.530 -12.112 -9.756 1.00 97.88 80 GLU A O 1
ATOM 611 N N . ALA A 1 81 ? 0.370 -12.983 -8.043 1.00 95.25 81 ALA A N 1
ATOM 612 C CA . ALA A 1 81 ? 0.998 -12.200 -6.999 1.00 95.25 81 ALA A CA 1
ATOM 613 C C . ALA A 1 81 ? 1.286 -13.054 -5.766 1.00 95.25 81 ALA A C 1
ATOM 615 O O . ALA A 1 81 ? 0.771 -14.162 -5.581 1.00 95.25 81 ALA A O 1
ATOM 616 N N . SER A 1 82 ? 2.092 -12.499 -4.873 1.00 94.44 82 SER A N 1
ATOM 617 C CA . SER A 1 82 ? 2.332 -13.072 -3.557 1.00 94.44 82 SER A CA 1
ATOM 618 C C . SER A 1 82 ? 2.226 -12.008 -2.481 1.00 94.44 82 SER A C 1
ATOM 620 O O . SER A 1 82 ? 2.488 -10.831 -2.722 1.00 94.44 82 SER A O 1
ATOM 622 N N . GLY A 1 83 ? 1.870 -12.426 -1.272 1.00 93.00 83 GLY A N 1
ATOM 623 C CA . GLY A 1 83 ? 1.904 -11.557 -0.107 1.00 93.00 83 GLY A CA 1
ATOM 624 C C . GLY A 1 83 ? 3.281 -10.925 0.112 1.00 93.00 83 GLY A C 1
ATOM 625 O O . GLY A 1 83 ? 4.311 -11.548 -0.136 1.00 93.00 83 GLY A O 1
ATOM 626 N N . PHE A 1 84 ? 3.282 -9.699 0.624 1.00 90.56 84 PHE A N 1
ATOM 627 C CA . PHE A 1 84 ? 4.476 -8.924 0.934 1.00 90.56 84 PHE A CA 1
ATOM 628 C C . PHE A 1 84 ? 4.361 -8.300 2.327 1.00 90.56 84 PHE A C 1
ATOM 630 O O . PHE A 1 84 ? 3.316 -7.772 2.705 1.00 90.56 84 PHE A O 1
ATOM 637 N N . SER A 1 85 ? 5.446 -8.351 3.096 1.00 87.88 85 SER A N 1
ATOM 638 C CA . SER A 1 85 ? 5.502 -7.782 4.446 1.00 87.88 85 SER A CA 1
ATOM 639 C C . SER A 1 85 ? 5.827 -6.286 4.390 1.00 87.88 85 SER A C 1
ATOM 641 O O . SER A 1 85 ? 6.977 -5.893 4.570 1.00 87.88 85 SER A O 1
ATOM 643 N N . SER A 1 86 ? 4.815 -5.449 4.137 1.00 88.06 86 SER A N 1
ATOM 644 C CA . SER A 1 86 ? 4.937 -3.983 4.219 1.00 88.06 86 SER A CA 1
ATOM 645 C C . SER A 1 86 ? 4.589 -3.456 5.617 1.00 88.06 86 SER A C 1
ATOM 647 O O . SER A 1 86 ? 3.653 -3.943 6.253 1.00 88.06 86 SER A O 1
ATOM 649 N N . LEU A 1 87 ? 5.269 -2.389 6.060 1.00 89.38 87 LEU A N 1
ATOM 650 C CA . LEU A 1 87 ? 4.862 -1.611 7.243 1.00 89.38 87 LEU A CA 1
ATOM 651 C C . LEU A 1 87 ? 3.472 -0.978 7.080 1.00 89.38 87 LEU A C 1
ATOM 653 O O . LEU A 1 87 ? 2.812 -0.723 8.086 1.00 89.38 87 LEU A O 1
ATOM 657 N N . ASP A 1 88 ? 3.014 -0.770 5.839 1.00 92.50 88 ASP A N 1
ATOM 658 C CA . ASP A 1 88 ? 1.667 -0.262 5.554 1.00 92.50 88 ASP A CA 1
ATOM 659 C C . ASP A 1 88 ? 0.596 -1.158 6.206 1.00 92.50 88 ASP A C 1
ATOM 661 O O . ASP A 1 88 ? -0.399 -0.652 6.709 1.00 92.50 88 ASP A O 1
ATOM 665 N N . VAL A 1 89 ? 0.821 -2.480 6.283 1.00 94.38 89 VAL A N 1
ATOM 666 C CA . VAL A 1 89 ? -0.119 -3.423 6.919 1.00 94.38 89 VAL A CA 1
ATOM 667 C C . VAL A 1 89 ? -0.318 -3.083 8.398 1.00 94.38 89 VAL A C 1
ATOM 669 O O . VAL A 1 89 ? -1.449 -3.038 8.879 1.00 94.38 89 VAL A O 1
ATOM 672 N N . ALA A 1 90 ? 0.779 -2.830 9.116 1.00 93.38 90 ALA A N 1
ATOM 673 C CA . ALA A 1 90 ? 0.746 -2.485 10.533 1.00 93.38 90 ALA A CA 1
ATOM 674 C C . ALA A 1 90 ? 0.119 -1.107 10.768 1.00 93.38 90 ALA A C 1
ATOM 676 O O . ALA A 1 90 ? -0.782 -0.984 11.598 1.00 93.38 90 ALA A O 1
ATOM 677 N N . GLY A 1 91 ? 0.556 -0.097 10.009 1.00 93.62 91 GLY A N 1
ATOM 678 C CA . GLY A 1 91 ? 0.045 1.270 10.129 1.00 93.62 91 GLY A CA 1
ATOM 679 C C . GLY A 1 91 ? -1.450 1.356 9.826 1.00 93.62 91 GLY A C 1
ATOM 680 O O . GLY A 1 91 ? -2.218 1.875 10.628 1.00 93.62 91 GLY A O 1
ATOM 681 N N . LEU A 1 92 ? -1.897 0.758 8.720 1.00 96.31 92 LEU A N 1
ATOM 682 C CA . LEU A 1 92 ? -3.304 0.799 8.321 1.00 96.31 92 LEU A CA 1
ATOM 683 C C . LEU A 1 92 ? -4.208 0.029 9.280 1.00 96.31 92 LEU A C 1
ATOM 685 O O . LEU A 1 92 ? -5.293 0.514 9.593 1.00 96.31 92 LEU A O 1
ATOM 689 N N . ALA A 1 93 ? -3.786 -1.137 9.778 1.00 96.19 93 ALA A N 1
ATOM 690 C CA . ALA A 1 93 ? -4.560 -1.863 10.784 1.00 96.19 93 ALA A CA 1
ATOM 691 C C . ALA A 1 93 ? -4.709 -1.047 12.078 1.00 96.19 93 ALA A C 1
ATOM 693 O O . ALA A 1 93 ? -5.797 -1.005 12.649 1.00 96.19 93 ALA A O 1
ATOM 694 N N . ALA A 1 94 ? -3.635 -0.381 12.516 1.00 9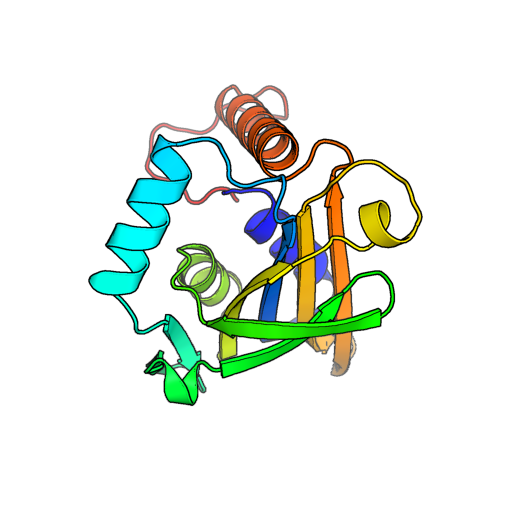4.94 94 ALA A N 1
ATOM 695 C CA . ALA A 1 94 ? -3.646 0.452 13.714 1.00 94.94 94 ALA A CA 1
ATOM 696 C C . ALA A 1 94 ? -4.525 1.701 13.550 1.00 94.94 94 ALA A C 1
ATOM 698 O O . ALA A 1 94 ? -5.324 1.993 14.434 1.00 94.94 94 ALA A O 1
ATOM 699 N N . GLU A 1 95 ? -4.410 2.402 12.420 1.00 96.25 95 GLU A N 1
ATOM 700 C CA . GLU A 1 95 ? -5.124 3.660 12.177 1.00 96.25 95 GLU A CA 1
ATOM 701 C C . GLU A 1 95 ? -6.613 3.451 11.882 1.00 96.25 95 GLU A C 1
ATOM 703 O O . GLU A 1 95 ? -7.463 4.211 12.334 1.00 96.25 95 GLU A O 1
ATOM 708 N N . THR A 1 96 ? -6.959 2.401 11.133 1.00 97.00 96 THR A N 1
ATOM 709 C CA . THR A 1 96 ? -8.349 2.171 10.697 1.00 97.00 96 THR A CA 1
ATOM 710 C C . THR A 1 96 ? -9.128 1.214 11.598 1.00 97.00 96 THR A C 1
ATOM 712 O O . THR A 1 96 ? -10.350 1.120 11.483 1.00 97.00 96 THR A O 1
ATOM 715 N N . GLY A 1 97 ? -8.443 0.447 12.451 1.00 97.12 97 GLY A N 1
ATOM 716 C CA . GLY A 1 97 ? -9.042 -0.658 13.204 1.00 97.12 97 GLY A CA 1
ATOM 717 C C . GLY A 1 97 ? -9.486 -1.844 12.334 1.00 97.12 97 GLY A C 1
ATOM 718 O O . GLY A 1 97 ? -10.188 -2.733 12.826 1.00 97.12 97 GLY A O 1
ATOM 719 N N . ALA A 1 98 ? -9.107 -1.876 11.050 1.00 98.19 98 ALA A N 1
ATOM 720 C CA . ALA A 1 98 ? -9.483 -2.945 10.135 1.00 98.19 98 ALA A CA 1
ATOM 721 C C . ALA A 1 98 ? -8.942 -4.302 10.605 1.00 98.19 98 ALA A C 1
ATOM 723 O O . ALA A 1 98 ? -7.754 -4.481 10.882 1.00 98.19 98 ALA A O 1
ATOM 724 N N . LYS A 1 99 ? -9.834 -5.294 10.655 1.00 97.69 99 LYS A N 1
ATOM 725 C CA . LYS A 1 99 ? -9.507 -6.650 11.124 1.00 97.69 99 LYS A CA 1
ATOM 726 C C . LYS A 1 99 ? -8.797 -7.496 10.075 1.00 97.69 99 LYS A C 1
ATOM 728 O O . LYS A 1 99 ? -8.168 -8.488 10.430 1.00 97.69 99 LYS A O 1
ATOM 733 N N . ASN A 1 100 ? -8.925 -7.128 8.804 1.00 98.25 100 ASN A N 1
ATOM 734 C CA . ASN A 1 100 ? -8.325 -7.839 7.687 1.00 98.25 100 ASN A CA 1
ATOM 735 C C . ASN A 1 100 ? -7.484 -6.862 6.873 1.00 98.25 100 ASN A C 1
ATOM 737 O O . ASN A 1 100 ? -8.030 -6.019 6.167 1.00 98.25 100 ASN A O 1
ATOM 741 N N . VAL A 1 101 ? -6.164 -6.952 6.989 1.00 98.31 101 VAL A N 1
ATOM 742 C CA . VAL A 1 101 ? -5.236 -6.088 6.254 1.00 98.31 101 VAL A CA 1
ATOM 743 C C . VAL A 1 101 ? -4.143 -6.950 5.656 1.00 98.31 101 VAL A C 1
ATOM 745 O O . VAL A 1 101 ? -3.444 -7.670 6.375 1.00 98.31 101 VAL A O 1
ATOM 748 N N . GLU A 1 102 ? -3.985 -6.877 4.340 1.00 97.31 102 GLU A N 1
ATOM 749 C CA . GLU A 1 102 ? -2.902 -7.552 3.637 1.00 97.31 102 GLU A CA 1
ATOM 750 C C . GLU A 1 102 ? -2.347 -6.714 2.485 1.00 97.31 102 GLU A C 1
ATOM 752 O O . GLU A 1 102 ? -3.029 -5.881 1.887 1.00 97.31 102 GLU A O 1
ATOM 757 N N . PHE A 1 103 ? -1.075 -6.964 2.190 1.00 96.44 103 PHE A N 1
ATOM 758 C CA . PHE A 1 103 ? -0.363 -6.385 1.066 1.00 96.44 103 PHE A CA 1
ATOM 759 C C . PHE A 1 103 ? 0.130 -7.529 0.187 1.00 96.44 103 PHE A C 1
ATOM 761 O O . PHE A 1 103 ? 0.719 -8.495 0.681 1.00 96.44 103 PHE A O 1
ATOM 768 N N . ASN A 1 104 ? -0.107 -7.412 -1.111 1.00 96.38 104 ASN A N 1
ATOM 769 C CA . ASN A 1 104 ? 0.352 -8.330 -2.136 1.00 96.38 104 ASN A CA 1
ATOM 770 C C . ASN A 1 104 ? 1.172 -7.555 -3.175 1.00 96.38 104 ASN A C 1
ATOM 772 O O . ASN A 1 104 ? 0.918 -6.378 -3.438 1.00 96.38 104 ASN A O 1
ATOM 776 N N . ILE A 1 105 ? 2.172 -8.208 -3.754 1.00 93.81 105 ILE A N 1
ATOM 777 C CA . ILE A 1 105 ? 3.048 -7.630 -4.769 1.00 93.81 105 ILE A CA 1
ATOM 778 C C . ILE A 1 105 ? 3.216 -8.600 -5.934 1.00 93.81 105 ILE A C 1
ATOM 780 O O . ILE A 1 105 ? 3.231 -9.820 -5.752 1.00 93.81 105 ILE A O 1
ATOM 784 N N . ALA A 1 106 ? 3.352 -8.043 -7.128 1.00 93.94 106 ALA A N 1
ATOM 785 C CA . ALA A 1 106 ? 3.709 -8.761 -8.335 1.00 93.94 106 ALA A CA 1
ATOM 786 C C . ALA A 1 106 ? 4.683 -7.936 -9.174 1.00 93.94 106 ALA A C 1
ATOM 788 O O . ALA A 1 106 ? 4.596 -6.706 -9.208 1.00 93.94 106 ALA A O 1
ATOM 789 N N . THR A 1 107 ? 5.551 -8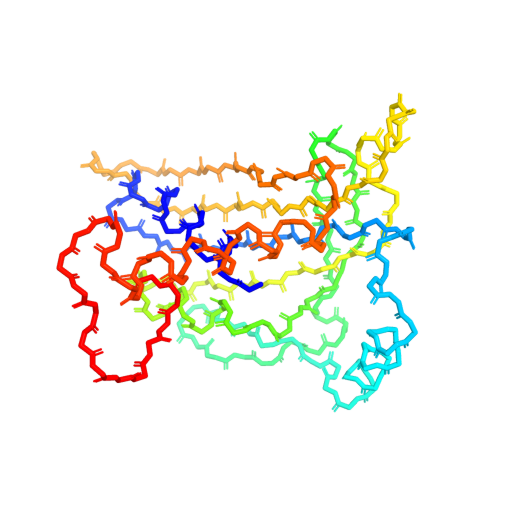.639 -9.896 1.00 92.69 107 THR A N 1
ATOM 790 C CA . THR A 1 107 ? 6.395 -8.058 -10.938 1.00 92.69 107 THR A CA 1
ATOM 791 C C . THR A 1 107 ? 5.913 -8.582 -12.284 1.00 92.69 107 THR A C 1
ATOM 793 O O . THR A 1 107 ? 5.967 -9.787 -12.522 1.00 92.69 107 THR A O 1
ATOM 796 N N . ALA A 1 108 ? 5.389 -7.702 -13.135 1.00 94.00 108 ALA A N 1
ATOM 797 C CA . ALA A 1 108 ? 4.902 -8.038 -14.475 1.00 94.00 108 ALA A CA 1
ATOM 798 C C . ALA A 1 108 ? 4.784 -6.766 -15.331 1.00 94.00 108 ALA A C 1
ATOM 800 O O . ALA A 1 108 ? 4.916 -5.658 -14.828 1.00 94.00 108 ALA A O 1
ATOM 801 N N . VAL A 1 109 ? 4.481 -6.902 -16.622 1.00 96.38 109 VAL A N 1
ATOM 802 C CA . VAL A 1 109 ? 4.216 -5.763 -17.525 1.00 96.38 109 VAL A CA 1
ATOM 803 C C . VAL A 1 109 ? 3.129 -4.840 -16.942 1.00 96.38 109 VAL A C 1
ATOM 805 O O . VAL A 1 109 ? 2.030 -5.309 -16.656 1.00 96.38 109 VAL A O 1
ATOM 808 N N . SER A 1 110 ? 3.381 -3.537 -16.800 1.00 96.38 110 SER A N 1
ATOM 809 C CA . SER A 1 110 ? 2.360 -2.567 -16.362 1.00 96.38 110 SER A CA 1
ATOM 810 C C . SER A 1 110 ? 1.280 -2.320 -17.422 1.00 96.38 110 SER A C 1
ATOM 812 O O . SER A 1 110 ? 1.500 -2.481 -18.623 1.00 96.38 110 SER A O 1
ATOM 814 N N . SER A 1 111 ? 0.099 -1.873 -16.993 1.00 97.62 111 SER A N 1
ATOM 815 C CA . SER A 1 111 ? -1.039 -1.544 -17.861 1.00 97.62 111 SER A CA 1
ATOM 816 C C . SER A 1 111 ? -0.702 -0.451 -18.877 1.00 97.62 111 SER A C 1
ATOM 818 O O . SER A 1 111 ? -1.207 -0.488 -19.996 1.00 97.62 111 SER A O 1
ATOM 820 N N . SER A 1 112 ? 0.128 0.532 -18.510 1.00 96.56 112 SER A N 1
ATOM 821 C CA . SER A 1 112 ? 0.615 1.555 -19.446 1.00 96.56 112 SER A CA 1
ATOM 822 C C . SER A 1 112 ? 1.531 0.930 -20.500 1.00 96.56 112 SER A C 1
ATOM 824 O O . SER A 1 112 ? 1.288 1.098 -21.696 1.00 96.56 112 SER A O 1
ATOM 826 N N . ARG A 1 113 ? 2.495 0.094 -20.089 1.00 96.38 113 ARG A N 1
ATOM 827 C CA . ARG A 1 113 ? 3.403 -0.603 -21.015 1.00 96.38 113 ARG A CA 1
ATOM 828 C C . ARG A 1 113 ? 2.661 -1.531 -21.978 1.00 96.38 113 ARG A C 1
ATOM 830 O O . ARG A 1 113 ? 2.984 -1.557 -23.163 1.00 96.38 113 ARG A O 1
ATOM 837 N N . ARG A 1 114 ? 1.597 -2.215 -21.533 1.00 96.88 114 ARG A N 1
ATOM 838 C CA . ARG A 1 114 ? 0.719 -3.009 -22.425 1.00 96.88 114 ARG A CA 1
ATOM 839 C C . ARG A 1 114 ? 0.027 -2.175 -23.507 1.00 96.88 114 ARG A C 1
ATOM 841 O O . ARG A 1 114 ? -0.286 -2.715 -24.564 1.00 96.88 114 ARG A O 1
ATOM 848 N N . ARG A 1 115 ? -0.204 -0.880 -23.269 1.00 96.19 115 ARG A N 1
ATOM 849 C CA . ARG A 1 115 ? -0.755 0.062 -24.261 1.00 96.19 115 ARG A CA 1
ATOM 850 C C . ARG A 1 115 ? 0.313 0.740 -25.129 1.00 96.19 115 ARG A C 1
ATOM 852 O O . ARG A 1 115 ? -0.039 1.563 -25.967 1.00 96.19 115 ARG A O 1
ATOM 859 N N . GLY A 1 116 ? 1.593 0.406 -24.953 1.00 96.25 116 GLY A N 1
ATOM 860 C CA . GLY A 1 116 ? 2.709 1.047 -25.659 1.00 96.25 116 GLY A CA 1
ATOM 861 C C . GLY A 1 116 ? 3.175 2.369 -25.039 1.00 96.25 116 GLY A C 1
ATOM 862 O O . GLY A 1 116 ? 3.932 3.105 -25.668 1.00 96.25 116 GLY A O 1
ATOM 863 N N . GLU A 1 117 ? 2.732 2.685 -23.822 1.00 95.75 117 GLU A N 1
ATOM 864 C CA . GLU A 1 117 ? 3.203 3.833 -23.040 1.00 95.75 117 GLU A CA 1
ATOM 865 C C . GLU A 1 117 ? 4.430 3.437 -22.184 1.00 95.75 117 GLU A C 1
ATOM 867 O O . GLU A 1 117 ? 4.751 2.250 -22.078 1.00 95.75 117 GLU A O 1
ATOM 872 N N . PRO A 1 118 ? 5.136 4.389 -21.543 1.00 94.75 118 PRO A N 1
ATOM 873 C CA . PRO A 1 118 ? 6.228 4.058 -20.629 1.00 94.75 118 PRO A CA 1
ATOM 874 C C . PRO A 1 118 ? 5.810 3.133 -19.473 1.00 94.75 118 PRO A C 1
ATOM 876 O O . PRO A 1 118 ? 4.639 3.078 -19.075 1.00 94.75 118 PRO A O 1
ATOM 879 N N . LYS A 1 119 ? 6.801 2.439 -18.898 1.00 94.12 119 LYS A N 1
ATOM 880 C CA . LYS A 1 119 ? 6.647 1.643 -17.673 1.00 94.12 119 LYS A CA 1
ATOM 881 C C . LYS A 1 119 ? 6.034 2.455 -16.530 1.00 94.12 119 LYS A C 1
ATOM 883 O O . LYS A 1 119 ? 6.228 3.668 -16.433 1.00 94.12 119 LYS A O 1
ATOM 888 N N . SER A 1 120 ? 5.348 1.777 -15.620 1.00 93.31 120 SER A N 1
ATOM 889 C CA . SER A 1 120 ? 4.804 2.405 -14.420 1.00 93.31 120 SER A CA 1
ATOM 890 C C . SER A 1 120 ? 4.716 1.428 -13.250 1.00 93.31 120 SER A C 1
ATOM 892 O O . SER A 1 120 ? 4.946 0.237 -13.396 1.00 93.31 120 SER A O 1
ATOM 894 N N . THR A 1 121 ? 4.351 1.943 -12.083 1.00 92.31 121 THR A N 1
ATOM 895 C CA . THR A 1 121 ? 3.937 1.147 -10.934 1.00 92.31 121 THR A CA 1
ATOM 896 C C . THR A 1 121 ? 2.480 1.462 -10.629 1.00 92.31 121 THR A C 1
ATOM 898 O O . THR A 1 121 ? 2.065 2.625 -10.641 1.00 92.31 121 THR A O 1
ATOM 901 N N . GLU A 1 122 ? 1.707 0.419 -10.346 1.00 95.50 122 GLU A N 1
ATOM 902 C CA . GLU A 1 122 ? 0.290 0.513 -10.009 1.00 95.50 122 GLU A CA 1
ATOM 903 C C . GLU A 1 122 ? 0.073 -0.005 -8.597 1.00 95.50 122 GLU A C 1
ATOM 905 O O . GLU A 1 122 ? 0.564 -1.071 -8.233 1.00 95.50 122 GLU A O 1
ATOM 910 N N . ILE A 1 123 ? -0.704 0.724 -7.809 1.00 96.44 123 ILE A N 1
ATOM 911 C CA . ILE A 1 123 ? -1.096 0.298 -6.472 1.00 96.44 123 ILE A CA 1
ATOM 912 C C . ILE A 1 123 ? -2.613 0.271 -6.442 1.00 96.44 123 ILE A C 1
ATOM 914 O O . ILE A 1 123 ? -3.268 1.312 -6.447 1.00 96.44 123 ILE A O 1
ATOM 918 N N . ILE A 1 124 ? -3.170 -0.932 -6.447 1.00 98.19 124 ILE A N 1
ATOM 919 C CA . ILE A 1 124 ? -4.605 -1.166 -6.399 1.00 98.19 124 ILE A CA 1
ATOM 920 C C . ILE A 1 124 ? -5.020 -1.283 -4.939 1.00 98.19 124 ILE A C 1
ATOM 922 O O . ILE A 1 124 ? -4.503 -2.124 -4.204 1.00 98.19 124 ILE A O 1
ATOM 926 N N . LEU A 1 125 ? -5.958 -0.436 -4.536 1.00 98.44 125 LEU A N 1
ATOM 927 C CA . LEU A 1 125 ? -6.498 -0.381 -3.185 1.00 98.44 125 LEU A CA 1
ATOM 928 C C . LEU A 1 125 ? -7.913 -0.941 -3.221 1.00 98.44 125 LEU A C 1
ATOM 930 O O . LEU A 1 125 ? -8.771 -0.375 -3.899 1.00 98.44 125 LEU A O 1
ATOM 934 N N . GLU A 1 126 ? -8.158 -2.032 -2.510 1.00 98.62 126 GLU A N 1
ATOM 935 C CA . GLU A 1 126 ? -9.476 -2.652 -2.388 1.00 98.62 126 GLU A CA 1
ATOM 936 C C . GLU A 1 126 ? -9.916 -2.592 -0.926 1.00 98.62 126 GLU A C 1
ATOM 938 O O . GLU A 1 126 ? -9.279 -3.165 -0.041 1.00 98.62 126 GLU A O 1
ATOM 943 N N . LEU A 1 127 ? -10.988 -1.844 -0.666 1.00 98.75 127 LEU A N 1
ATOM 944 C CA . LEU A 1 127 ? -11.506 -1.603 0.676 1.00 98.75 127 LEU A CA 1
ATOM 945 C C . LEU A 1 127 ? -12.925 -2.153 0.780 1.00 98.75 127 LEU A C 1
ATOM 947 O O . LEU A 1 127 ? -13.735 -1.996 -0.136 1.00 98.75 127 LEU A O 1
ATOM 951 N N . ALA A 1 128 ? -13.247 -2.766 1.916 1.00 98.75 128 ALA A N 1
ATOM 952 C CA . ALA A 1 128 ? -14.599 -3.212 2.220 1.00 98.75 128 ALA A CA 1
ATOM 953 C C . ALA A 1 128 ? -14.972 -2.916 3.673 1.00 98.75 128 ALA A C 1
ATOM 955 O O . ALA A 1 128 ? -14.169 -3.084 4.593 1.00 98.75 128 ALA A O 1
ATOM 956 N N . GLY A 1 129 ? -16.219 -2.506 3.883 1.00 98.56 129 GLY A N 1
ATOM 957 C CA . GLY A 1 129 ? -16.682 -2.047 5.184 1.00 98.56 129 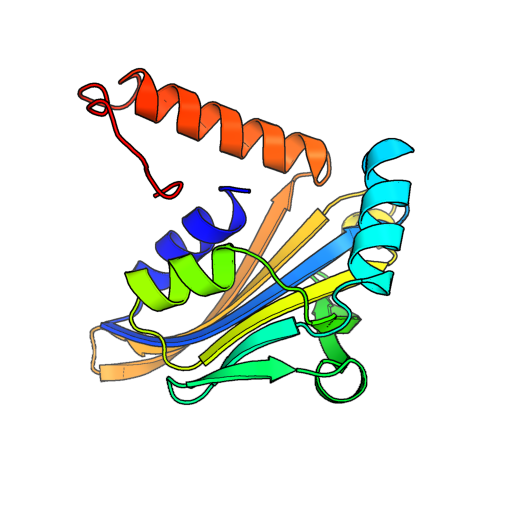GLY A CA 1
ATOM 958 C C . GLY A 1 129 ? -18.130 -1.581 5.164 1.00 98.56 129 GLY A C 1
ATOM 959 O O . GLY A 1 129 ? -18.963 -2.112 4.425 1.00 98.56 129 GLY A O 1
ATOM 960 N N . GLU A 1 130 ? -18.422 -0.583 5.981 1.00 98.56 130 GLU A N 1
ATOM 961 C CA . GLU A 1 130 ? -19.730 0.046 6.123 1.00 98.56 130 GLU A CA 1
ATOM 962 C C . GLU A 1 130 ? -19.616 1.544 5.820 1.00 98.56 130 GLU A C 1
ATOM 964 O O . GLU A 1 130 ? -18.639 2.191 6.201 1.00 98.56 130 GLU A O 1
ATOM 969 N N . SER A 1 131 ? -20.586 2.101 5.098 1.00 97.62 131 SER A N 1
ATOM 970 C CA . SER A 1 131 ? -20.652 3.534 4.807 1.00 97.62 131 SER A CA 1
ATOM 971 C C . SER A 1 131 ? -21.178 4.326 6.007 1.00 97.62 131 SER A C 1
ATOM 973 O O . SER A 1 131 ? -21.720 3.767 6.963 1.00 97.62 131 SER A O 1
ATOM 975 N N . HIS A 1 132 ? -21.106 5.655 5.932 1.00 96.75 132 HIS A N 1
ATOM 976 C CA . HIS A 1 132 ? -21.725 6.555 6.920 1.00 96.75 132 HIS A CA 1
ATOM 977 C C . HIS A 1 132 ? -23.254 6.429 7.022 1.00 96.75 132 HIS A C 1
ATOM 979 O O . HIS A 1 132 ? -23.843 6.910 7.983 1.00 96.75 132 HIS A O 1
ATOM 985 N N . TYR A 1 133 ? -23.896 5.738 6.074 1.00 96.00 133 TYR A N 1
ATOM 986 C CA . TYR A 1 133 ? -25.336 5.453 6.078 1.00 96.00 133 TYR A CA 1
ATOM 987 C C . TYR A 1 133 ? -25.673 4.025 6.534 1.00 96.00 133 TYR A C 1
ATOM 989 O O . TYR A 1 133 ? -26.806 3.579 6.363 1.00 96.00 133 TYR A O 1
ATOM 997 N N . GLY A 1 134 ? -24.697 3.284 7.062 1.00 95.25 134 GLY A N 1
ATOM 998 C CA . GLY A 1 134 ? -24.890 1.922 7.565 1.00 95.25 134 GLY A CA 1
ATOM 999 C C . GLY A 1 134 ? -24.999 0.839 6.481 1.00 95.25 134 GLY A C 1
ATOM 1000 O O . GLY A 1 134 ? -25.461 -0.271 6.733 1.00 95.25 134 GLY A O 1
ATOM 1001 N N . GLN A 1 135 ? -24.628 1.152 5.235 1.00 97.00 135 GLN A N 1
ATOM 1002 C CA . GLN A 1 135 ? -24.718 0.214 4.110 1.00 97.00 135 GLN A CA 1
ATOM 1003 C C . GLN A 1 135 ? -23.375 -0.465 3.854 1.00 97.00 135 GLN A C 1
ATOM 1005 O O . GLN A 1 135 ? -22.326 0.163 4.001 1.00 97.00 135 GLN A O 1
ATOM 1010 N N . ARG A 1 136 ? -23.390 -1.724 3.394 1.00 98.00 136 ARG A N 1
ATOM 1011 C CA . ARG A 1 136 ? -22.164 -2.395 2.939 1.00 98.00 136 ARG A CA 1
ATOM 1012 C C . ARG A 1 136 ? -21.552 -1.604 1.784 1.00 98.00 136 ARG A C 1
ATOM 1014 O O . ARG A 1 136 ? -22.214 -1.378 0.775 1.00 98.00 136 ARG A O 1
ATOM 1021 N N . LEU A 1 137 ? -20.282 -1.242 1.920 1.00 98.31 137 LEU A N 1
ATOM 1022 C CA . LEU A 1 137 ? -19.522 -0.534 0.898 1.00 98.31 137 LEU A CA 1
ATOM 1023 C C . LEU A 1 137 ? -18.309 -1.370 0.491 1.00 98.31 137 LEU A C 1
ATOM 1025 O O . LEU A 1 137 ? -17.641 -1.969 1.335 1.00 98.31 137 LEU A O 1
ATOM 1029 N N . GLN A 1 138 ? -18.042 -1.406 -0.811 1.00 98.25 138 GLN A N 1
ATOM 1030 C CA . GLN A 1 138 ? -16.794 -1.897 -1.382 1.00 98.25 138 GLN A CA 1
ATOM 1031 C C . GLN A 1 138 ? -16.286 -0.840 -2.353 1.00 98.25 138 GLN A C 1
ATOM 1033 O O . GLN A 1 138 ? -17.067 -0.312 -3.148 1.00 98.25 138 GLN A O 1
ATOM 1038 N N . SER A 1 139 ? -14.998 -0.533 -2.298 1.00 97.94 139 SER A N 1
ATOM 1039 C CA . SER A 1 139 ? -14.378 0.406 -3.221 1.00 97.94 139 SER A CA 1
ATOM 1040 C C . SER A 1 139 ? -13.068 -0.143 -3.761 1.00 97.94 139 SER A C 1
ATOM 1042 O O . SER A 1 139 ? -12.385 -0.945 -3.122 1.00 97.94 139 SER A O 1
ATOM 1044 N N . ARG A 1 140 ? -12.745 0.277 -4.985 1.00 98.00 140 ARG A N 1
ATOM 1045 C CA . ARG A 1 140 ? -11.503 -0.071 -5.660 1.00 98.00 140 ARG A CA 1
ATOM 1046 C C . ARG A 1 140 ? -10.905 1.175 -6.283 1.00 98.00 140 ARG A C 1
ATOM 1048 O O . ARG A 1 140 ? -11.537 1.806 -7.129 1.00 98.00 140 ARG A O 1
ATOM 1055 N N . HIS A 1 141 ? -9.677 1.481 -5.903 1.00 98.06 141 HIS A N 1
ATOM 1056 C CA . HIS A 1 141 ? -8.933 2.640 -6.375 1.00 98.06 141 HIS A CA 1
ATOM 1057 C C . HIS A 1 141 ? -7.585 2.202 -6.935 1.00 98.06 141 HIS A C 1
ATOM 1059 O O . HIS A 1 141 ? -7.120 1.094 -6.671 1.00 98.06 141 HIS A O 1
ATOM 1065 N N . ALA A 1 142 ? -6.967 3.071 -7.725 1.00 96.44 142 ALA A N 1
ATOM 1066 C CA . ALA A 1 142 ? -5.621 2.861 -8.225 1.00 96.44 142 ALA A CA 1
ATOM 1067 C C . ALA A 1 142 ? -4.797 4.127 -8.001 1.00 96.44 142 ALA A C 1
ATOM 1069 O O . ALA A 1 142 ? -5.221 5.216 -8.386 1.00 96.44 142 ALA A O 1
ATOM 1070 N N . VAL A 1 143 ? -3.619 3.969 -7.407 1.00 95.38 143 VAL A N 1
ATOM 1071 C CA . VAL A 1 143 ? -2.568 4.986 -7.402 1.00 95.38 143 VAL A CA 1
ATOM 1072 C C . VAL A 1 143 ? -1.584 4.624 -8.504 1.00 95.38 143 VAL A C 1
ATOM 1074 O O . VAL A 1 143 ? -1.128 3.484 -8.596 1.00 95.38 143 VAL A O 1
ATOM 1077 N N . PHE A 1 144 ? -1.287 5.596 -9.356 1.00 93.56 144 PHE A N 1
ATOM 1078 C CA . PHE A 1 144 ? -0.469 5.430 -10.548 1.00 93.56 144 PHE A CA 1
ATOM 1079 C C . PHE A 1 144 ? 0.422 6.654 -10.716 1.00 93.56 144 PHE A C 1
ATOM 1081 O O . PHE A 1 144 ? -0.023 7.781 -10.496 1.00 93.56 144 PHE A O 1
ATOM 1088 N N . HIS A 1 145 ? 1.662 6.434 -11.149 1.00 92.25 145 HIS A N 1
ATOM 1089 C CA . HIS A 1 145 ? 2.553 7.516 -11.546 1.00 92.25 145 HIS A CA 1
ATOM 1090 C C . HIS A 1 145 ? 3.248 7.173 -12.873 1.00 92.25 145 HIS A C 1
ATOM 1092 O O . HIS A 1 145 ? 3.900 6.129 -12.961 1.00 92.25 145 HIS A O 1
ATOM 1098 N N . PRO A 1 146 ? 3.195 8.038 -13.905 1.00 91.06 146 PRO A N 1
ATOM 1099 C CA . PRO A 1 146 ? 3.759 7.731 -15.226 1.00 91.06 146 PRO A CA 1
ATOM 1100 C C . PRO A 1 146 ? 5.290 7.578 -15.221 1.00 91.06 146 PRO A C 1
ATOM 1102 O O . PRO A 1 146 ? 5.858 7.008 -16.140 1.00 91.06 146 PRO A O 1
ATOM 1105 N N . GLY A 1 147 ? 5.961 8.076 -14.179 1.00 89.88 147 GLY A N 1
ATOM 1106 C CA . GLY A 1 147 ? 7.399 7.890 -13.944 1.00 89.88 147 GLY A CA 1
ATOM 1107 C C . GLY A 1 147 ? 7.785 6.647 -13.125 1.00 89.88 147 GLY A C 1
ATOM 1108 O O . GLY A 1 147 ? 8.939 6.549 -12.714 1.00 89.88 147 GLY A O 1
ATOM 1109 N N . GLY A 1 148 ? 6.846 5.745 -12.823 1.00 90.56 148 GLY A N 1
ATOM 1110 C CA . GLY A 1 148 ? 7.111 4.522 -12.053 1.00 90.56 148 GLY A CA 1
ATOM 1111 C C . GLY A 1 148 ? 7.251 4.716 -10.537 1.00 90.56 148 GLY A C 1
ATOM 1112 O O . GLY A 1 148 ? 6.954 5.782 -9.987 1.00 90.56 148 GLY A O 1
ATOM 1113 N N . ALA A 1 149 ? 7.703 3.662 -9.855 1.00 88.56 149 ALA A N 1
ATOM 1114 C CA . AL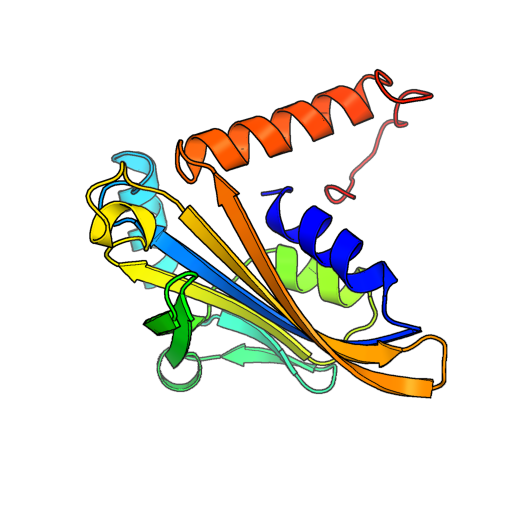A A 1 149 ? 7.825 3.553 -8.402 1.00 88.56 149 ALA A CA 1
ATOM 1115 C C . ALA A 1 149 ? 8.758 4.607 -7.808 1.00 88.56 149 ALA A C 1
ATOM 1117 O O . ALA A 1 149 ? 8.462 5.165 -6.748 1.00 88.56 149 ALA A O 1
ATOM 1118 N N . ALA A 1 150 ? 9.878 4.891 -8.479 1.00 88.62 150 ALA A N 1
ATOM 1119 C CA . ALA A 1 150 ? 10.858 5.863 -8.003 1.00 88.62 150 ALA A CA 1
ATOM 1120 C C . ALA A 1 150 ? 10.249 7.268 -7.932 1.00 88.62 150 ALA A C 1
ATOM 1122 O O . ALA A 1 150 ? 10.346 7.933 -6.903 1.00 88.62 150 ALA A O 1
ATOM 1123 N N . ALA A 1 151 ? 9.556 7.690 -8.990 1.00 91.25 151 ALA A N 1
ATOM 1124 C CA . ALA A 1 151 ? 8.914 8.995 -9.030 1.00 91.25 151 ALA A CA 1
ATOM 1125 C C . ALA A 1 151 ? 7.718 9.083 -8.064 1.00 91.25 151 ALA A C 1
ATOM 1127 O O . ALA A 1 151 ? 7.568 10.090 -7.377 1.00 91.25 151 ALA A O 1
ATOM 1128 N N . LEU A 1 152 ? 6.922 8.014 -7.929 1.00 91.31 152 LEU A N 1
ATOM 1129 C CA . LEU A 1 152 ? 5.854 7.949 -6.923 1.00 91.31 152 LEU A CA 1
ATOM 1130 C C . LEU A 1 152 ? 6.402 8.048 -5.491 1.00 91.31 152 LEU A C 1
ATOM 1132 O O . LEU A 1 152 ? 5.820 8.715 -4.637 1.00 91.31 152 LEU A O 1
ATOM 1136 N N . THR A 1 153 ? 7.534 7.395 -5.227 1.00 89.38 153 THR A N 1
ATOM 1137 C CA . THR A 1 153 ? 8.218 7.475 -3.933 1.00 89.38 153 THR A CA 1
ATOM 1138 C C . THR A 1 153 ? 8.748 8.879 -3.691 1.00 89.38 153 THR A C 1
ATOM 1140 O O . THR A 1 153 ? 8.496 9.423 -2.622 1.00 89.38 153 THR A O 1
ATOM 1143 N N . ALA A 1 154 ? 9.412 9.484 -4.680 1.00 91.19 154 ALA A N 1
ATOM 1144 C CA . ALA A 1 154 ? 9.910 10.852 -4.586 1.00 91.19 154 ALA A CA 1
ATOM 1145 C C . ALA A 1 154 ? 8.779 11.839 -4.271 1.00 91.19 154 ALA A C 1
ATOM 1147 O O . ALA A 1 154 ? 8.917 12.622 -3.339 1.00 91.19 154 ALA A O 1
ATOM 1148 N N . LEU A 1 155 ? 7.638 11.735 -4.962 1.00 91.25 155 LEU A N 1
ATOM 1149 C CA . LEU A 1 155 ? 6.456 12.553 -4.688 1.00 91.25 155 LEU A CA 1
ATOM 1150 C C . LEU A 1 155 ? 5.977 12.393 -3.237 1.00 91.25 155 LEU A C 1
ATOM 1152 O O . LEU A 1 155 ? 5.813 13.385 -2.532 1.00 91.25 155 LEU A O 1
ATOM 1156 N N . GLY A 1 156 ? 5.803 11.152 -2.770 1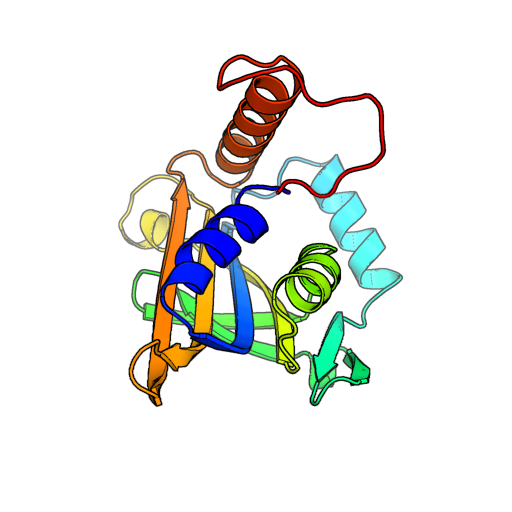.00 90.31 156 GLY A N 1
ATOM 1157 C CA . GLY A 1 156 ? 5.377 10.887 -1.393 1.00 90.31 156 GLY A CA 1
ATOM 1158 C C . GLY A 1 156 ? 6.369 11.415 -0.351 1.00 90.31 156 GLY A C 1
ATOM 1159 O O . GLY A 1 156 ? 5.963 12.009 0.644 1.00 90.31 156 GLY A O 1
ATOM 1160 N N . THR A 1 157 ? 7.671 11.246 -0.585 1.00 91.56 157 THR A N 1
ATOM 1161 C CA . THR A 1 157 ? 8.722 11.775 0.291 1.00 91.56 157 THR A CA 1
ATOM 1162 C C . THR A 1 157 ? 8.727 13.301 0.310 1.00 91.56 157 THR A C 1
ATOM 1164 O O . THR A 1 157 ? 8.821 13.879 1.390 1.00 91.56 157 THR A O 1
ATOM 1167 N N . SER A 1 158 ? 8.584 13.959 -0.842 1.00 92.44 158 SER A N 1
ATOM 1168 C CA . SER A 1 158 ? 8.493 15.419 -0.928 1.00 92.44 158 SER A CA 1
ATOM 1169 C C . SER A 1 158 ? 7.313 15.957 -0.122 1.00 92.44 158 SER A C 1
ATOM 1171 O O . SER A 1 158 ? 7.519 16.838 0.705 1.00 92.44 158 SER A O 1
ATOM 1173 N N . MET A 1 159 ? 6.124 15.366 -0.264 1.00 90.88 159 MET A N 1
ATOM 1174 C CA . MET A 1 159 ? 4.936 15.773 0.500 1.00 90.88 159 MET A CA 1
ATOM 1175 C C . MET A 1 159 ? 5.133 15.618 2.017 1.00 90.88 159 MET A C 1
ATOM 1177 O O . MET A 1 159 ? 4.729 16.479 2.795 1.00 90.88 159 MET A O 1
ATOM 1181 N N . ILE A 1 160 ? 5.794 14.543 2.460 1.00 91.00 160 ILE A N 1
ATOM 1182 C CA . ILE A 1 160 ? 6.116 14.352 3.883 1.00 91.00 160 ILE A CA 1
ATOM 1183 C C . ILE A 1 160 ? 7.105 15.422 4.362 1.00 91.00 160 ILE A C 1
ATOM 1185 O O . ILE A 1 160 ? 6.936 15.968 5.448 1.00 91.00 160 ILE A O 1
ATOM 1189 N N . ILE A 1 161 ? 8.128 15.752 3.570 1.00 92.12 161 ILE A N 1
ATOM 1190 C CA . ILE A 1 161 ? 9.087 16.810 3.920 1.00 92.12 161 ILE A CA 1
ATOM 1191 C C . ILE A 1 161 ? 8.379 18.165 4.028 1.00 92.12 161 ILE A C 1
ATOM 1193 O O . ILE A 1 161 ? 8.640 18.905 4.975 1.00 92.12 161 ILE A O 1
ATOM 1197 N N . GLU A 1 162 ? 7.460 18.474 3.112 1.00 92.31 162 GLU A N 1
ATOM 1198 C CA . GLU A 1 162 ? 6.641 19.690 3.157 1.00 92.31 162 GLU A CA 1
ATOM 1199 C C . GLU A 1 162 ? 5.817 19.765 4.452 1.00 92.31 162 GLU A C 1
ATOM 1201 O O . GLU A 1 162 ? 5.857 20.788 5.143 1.00 92.31 162 GLU A O 1
ATOM 1206 N N . ARG A 1 163 ? 5.168 18.659 4.839 1.00 91.44 163 ARG A N 1
ATOM 1207 C CA . ARG A 1 163 ? 4.413 18.529 6.096 1.00 91.44 163 ARG A CA 1
ATOM 1208 C C . ARG A 1 163 ? 5.285 18.732 7.336 1.00 91.44 163 ARG A C 1
ATOM 1210 O O . ARG A 1 163 ? 4.901 19.422 8.282 1.00 91.44 163 ARG A O 1
ATOM 1217 N N . LEU A 1 164 ? 6.478 18.138 7.346 1.00 92.00 164 LEU A N 1
ATOM 1218 C CA . LEU A 1 164 ? 7.429 18.274 8.452 1.00 92.00 164 LEU A CA 1
ATOM 1219 C C . LEU A 1 164 ? 7.951 19.711 8.572 1.00 92.00 164 LEU A C 1
ATOM 1221 O O . LEU A 1 164 ? 8.078 20.226 9.681 1.00 92.00 164 LEU A O 1
ATOM 1225 N N . ALA A 1 165 ? 8.199 20.371 7.440 1.00 92.94 165 ALA A N 1
ATOM 1226 C CA . ALA A 1 165 ? 8.666 21.752 7.379 1.00 92.94 165 ALA A CA 1
ATOM 1227 C C . ALA A 1 165 ? 7.569 22.794 7.673 1.00 92.94 165 ALA A C 1
ATOM 1229 O O . ALA A 1 165 ? 7.889 23.970 7.845 1.00 92.94 165 ALA A O 1
ATOM 1230 N N . GLY A 1 166 ? 6.297 22.386 7.745 1.00 93.69 166 GLY A N 1
ATOM 1231 C CA . GLY A 1 166 ? 5.173 23.303 7.933 1.00 93.69 166 GLY A CA 1
ATOM 1232 C C . GLY A 1 166 ? 4.855 24.130 6.684 1.00 93.69 166 GLY A C 1
ATOM 1233 O O . GLY A 1 166 ? 4.424 25.278 6.777 1.00 93.69 166 GLY A O 1
ATOM 1234 N N . LEU A 1 167 ? 5.093 23.576 5.494 1.00 94.12 167 LEU A N 1
ATOM 1235 C CA . LEU A 1 167 ? 4.733 24.237 4.234 1.00 94.12 167 LEU A CA 1
ATOM 1236 C C . LEU A 1 167 ? 3.227 24.150 3.937 1.00 94.12 167 LEU A C 1
ATOM 1238 O O . LEU A 1 167 ? 2.725 24.893 3.097 1.00 94.12 167 LEU A O 1
ATOM 1242 N N . ASP A 1 168 ? 2.500 23.305 4.669 1.00 89.44 168 ASP A N 1
ATOM 1243 C CA . ASP A 1 168 ? 1.047 23.132 4.606 1.00 89.44 168 ASP A CA 1
ATOM 1244 C C . ASP A 1 168 ? 0.329 23.458 5.938 1.00 89.44 168 ASP A C 1
ATOM 1246 O O . ASP A 1 168 ? -0.862 23.189 6.096 1.00 89.44 168 ASP A O 1
ATOM 1250 N N . GLY A 1 169 ? 1.032 24.052 6.911 1.00 89.19 169 GLY A N 1
ATOM 1251 C CA . GLY A 1 169 ? 0.504 24.372 8.240 1.00 89.19 169 GLY A CA 1
ATOM 1252 C C . GLY A 1 169 ? 1.606 24.576 9.285 1.00 89.19 169 GLY A C 1
ATOM 1253 O O . GLY A 1 169 ? 2.771 24.712 8.935 1.00 89.19 169 GLY A O 1
ATOM 1254 N N . PRO A 1 170 ? 1.290 24.609 10.591 1.00 91.50 170 PRO A N 1
ATOM 1255 C CA . PRO A 1 170 ? 2.323 24.644 11.623 1.00 91.50 170 PRO A CA 1
ATOM 1256 C C . PRO A 1 170 ? 3.279 23.445 11.494 1.00 91.50 170 PRO A C 1
ATOM 1258 O O . PRO A 1 170 ? 2.811 22.337 11.216 1.00 91.50 170 PRO A O 1
ATOM 1261 N N . PRO A 1 171 ? 4.592 23.635 11.718 1.00 91.00 171 PRO A N 1
ATOM 1262 C CA . PRO A 1 171 ? 5.564 22.559 11.587 1.00 91.00 171 PRO A CA 1
ATOM 1263 C C . PRO A 1 171 ? 5.265 21.420 12.564 1.00 91.00 171 PRO A C 1
ATOM 1265 O O . PRO A 1 171 ? 4.847 21.640 13.709 1.00 91.00 171 PRO A O 1
ATOM 1268 N N . THR A 1 172 ? 5.506 20.195 12.102 1.00 92.31 172 THR A N 1
ATOM 1269 C CA . THR A 1 172 ? 5.333 18.991 12.920 1.00 92.31 172 THR A CA 1
ATOM 1270 C C . THR A 1 172 ? 6.346 19.012 14.067 1.00 92.31 172 THR A C 1
ATOM 1272 O O . THR A 1 172 ? 7.520 19.326 13.869 1.00 92.31 172 THR A O 1
ATOM 1275 N N . GLN A 1 173 ? 5.896 18.704 15.286 1.00 94.06 173 GLN A N 1
ATOM 1276 C CA . GLN A 1 173 ? 6.785 18.656 16.448 1.00 94.06 173 GLN A CA 1
ATOM 1277 C C . GLN A 1 173 ? 7.814 17.518 16.311 1.00 94.06 173 GLN A C 1
ATOM 1279 O O . GLN A 1 173 ? 7.563 16.547 15.600 1.00 94.06 173 GLN A O 1
ATOM 1284 N N . PRO A 1 174 ? 8.974 17.593 16.984 1.00 93.12 174 PRO A N 1
ATOM 1285 C CA . PRO A 1 174 ? 9.944 16.501 16.964 1.00 93.12 174 PRO A CA 1
ATOM 1286 C C . PRO A 1 174 ? 9.354 15.192 17.517 1.00 93.12 174 PRO A C 1
ATOM 1288 O O . PRO A 1 174 ? 8.773 15.184 18.602 1.00 93.12 174 PRO A O 1
ATOM 1291 N N . GLY A 1 175 ? 9.542 14.077 16.803 1.00 93.38 175 GLY A N 1
ATOM 1292 C CA . GLY A 1 175 ? 9.009 12.771 17.202 1.00 93.38 175 GLY A CA 1
ATOM 1293 C C . GLY A 1 175 ? 9.165 11.683 16.137 1.00 93.38 175 GLY A C 1
ATOM 1294 O O . GLY A 1 175 ? 9.726 11.918 15.066 1.00 93.38 175 GLY A O 1
ATOM 1295 N N . LEU A 1 176 ? 8.673 10.480 16.450 1.00 90.38 176 LEU A N 1
ATOM 1296 C CA . LEU A 1 176 ? 8.553 9.367 15.505 1.00 90.38 176 LEU A CA 1
ATOM 1297 C C . LEU A 1 176 ? 7.113 9.296 15.004 1.00 90.38 176 LEU A C 1
ATOM 1299 O O . LEU A 1 176 ? 6.189 9.176 15.808 1.00 90.38 176 LEU A O 1
ATOM 1303 N N . TY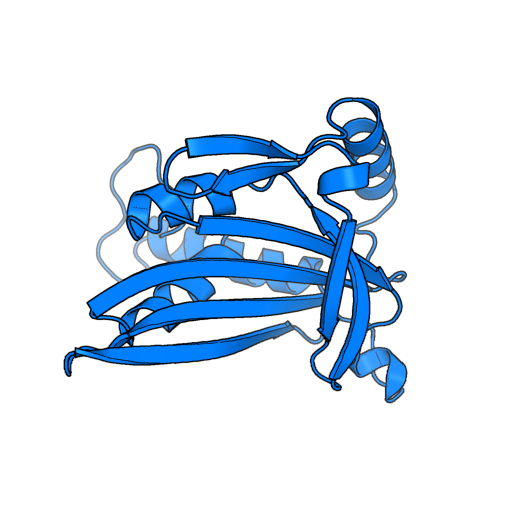R A 1 177 ? 6.943 9.342 13.685 1.00 87.88 177 TYR A N 1
ATOM 1304 C CA . TYR A 1 177 ? 5.637 9.399 13.039 1.00 87.88 177 TYR A CA 1
ATOM 1305 C C . TYR A 1 177 ? 5.521 8.341 11.950 1.00 87.88 177 TYR A C 1
ATOM 1307 O O . TYR A 1 177 ? 6.487 8.031 11.247 1.00 87.88 177 TYR A O 1
ATOM 1315 N N . PHE A 1 178 ? 4.310 7.820 11.795 1.00 87.56 178 PHE A N 1
ATOM 1316 C CA . PHE A 1 178 ? 3.896 7.225 10.534 1.00 87.56 178 PHE A CA 1
ATOM 1317 C C . PHE A 1 178 ? 3.677 8.338 9.491 1.00 87.56 178 PHE A C 1
ATOM 1319 O O . PHE A 1 178 ? 3.597 9.510 9.852 1.00 87.56 178 PHE A O 1
ATOM 1326 N N . PRO A 1 179 ? 3.626 8.019 8.187 1.00 83.94 179 PRO A N 1
ATOM 1327 C CA . PRO A 1 179 ? 3.558 9.035 7.134 1.00 83.94 179 PRO A CA 1
ATOM 1328 C C . PRO A 1 179 ? 2.165 9.687 6.966 1.00 83.94 179 PRO A C 1
ATOM 1330 O O . PRO A 1 179 ? 1.854 10.130 5.862 1.00 83.94 179 PRO A O 1
ATOM 1333 N N . TYR A 1 180 ? 1.327 9.711 8.009 1.00 82.12 180 TYR A N 1
ATOM 1334 C CA . TYR A 1 180 ? -0.036 10.255 8.032 1.00 82.12 180 TYR A CA 1
ATOM 1335 C C . TYR A 1 180 ? -0.327 10.986 9.346 1.00 82.12 180 TYR A C 1
ATOM 1337 O O . TYR A 1 180 ? 0.270 10.602 10.378 1.00 82.12 180 TYR A O 1
#

Foldseek 3Di:
DQLQLVVLVVVCVQAPAWQAKEKEKEAEQVRQVDDVSVVVVVVCCVPQVWAWWFAQNDTDTQHFVRQWDWDAAPLGDIFTKGWHHDCSRVVCCVVRVHRTGTYIYGYHAHPCVVVVAAGAMKMKIWIWHAGPVRDTDIDIDIDIDSVYDVVSVVVSVVVLVCQCVQVVHPHDDDDDDDSD

pLDDT: mean 91.79, std 8.1, range [58.34, 98.75]

Sequence (180 aa):
MGATTVATLECAKAFSRIDTIVINALVDEEDGGGPAVAEDFERLNKMLPSALSSRDGAWIWRSPDKARTSFRAIDRTVIEASGFSSLDVAGLAAETGAKNVEFNIATAVSSSRRRGEPKSTEIILELAGESHYGQRLQSRHAVFHPGGAAALTALGTSMIIERLAGLDGPPTQPGLYFPY